Protein AF-A0A2M6WI82-F1 (afdb_monomer)

Foldseek 3Di:
DDDDDPPDPPVVVVVVVVVVVVVVVVVVVVVVVVVVVVLLVLLCVLCVLQLVLLVCCLLLLPPPCQPPNDRPQSVVVCVVRVPSSVSCCVVCVPLNVLSVVLVVLVVPQCVNPCPDPLNVVLLVLLLVLVVVLCVVVVWAFQDPVRDDDDSSLQQQFWFDFDDDGRTDGPVSCLLQVHQPVRVVVVVCVVDPDDDDLPRGFGTSPPRPTGDGQRSVNSRVSSVSSVVSLCVDPCNVVNVVSSVSSVVSSVSSVVSSVVSVCVSVVD

Mean predicted aligned error: 13.47 Å

Nearest PDB structures (foldseek):
  2xs1-assembly1_A  TM=1.999E-01  e=6.398E-01  Homo sapiens
  5kud-assembly1_A  TM=1.524E-01  e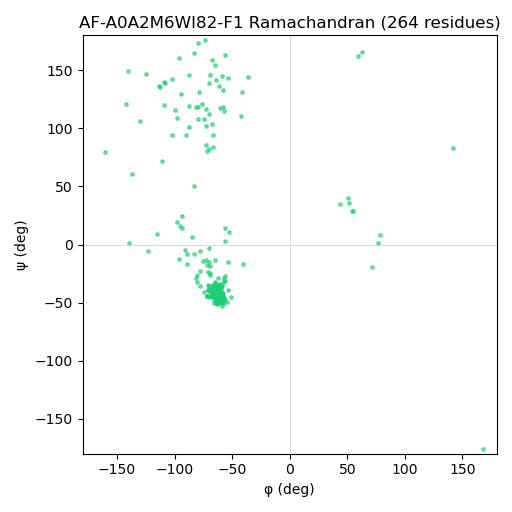=5.220E-01  Bacillus thuringiensis

Structure (mmCIF, N/CA/C/O backbone):
data_AF-A0A2M6WI82-F1
#
_entry.id   AF-A0A2M6WI82-F1
#
loop_
_atom_site.group_PDB
_atom_site.id
_atom_site.type_symbol
_atom_site.label_atom_id
_atom_site.label_alt_id
_atom_site.label_comp_id
_atom_site.label_asym_id
_atom_site.label_entity_id
_atom_site.label_seq_id
_atom_site.pdbx_PDB_ins_code
_atom_site.Cartn_x
_atom_site.Cartn_y
_atom_site.Cartn_z
_atom_site.occupancy
_atom_site.B_iso_or_equiv
_atom_site.auth_seq_id
_atom_site.auth_comp_id
_atom_site.auth_asym_id
_atom_site.auth_atom_id
_atom_site.pdbx_PDB_model_num
ATOM 1 N N . MET A 1 1 ? 36.839 32.038 -82.916 1.00 36.62 1 MET A N 1
ATOM 2 C CA . MET A 1 1 ? 35.553 31.916 -82.202 1.00 36.62 1 MET A CA 1
ATOM 3 C C . MET A 1 1 ? 35.385 30.438 -81.886 1.00 36.62 1 MET A C 1
ATOM 5 O O . MET A 1 1 ? 35.121 29.669 -82.797 1.00 36.62 1 MET A O 1
ATOM 9 N N . ILE A 1 2 ? 35.731 30.019 -80.667 1.00 33.59 2 ILE A N 1
ATOM 10 C CA . ILE A 1 2 ? 35.648 28.613 -80.249 1.00 33.59 2 ILE A CA 1
ATOM 11 C C . ILE A 1 2 ? 34.332 28.477 -79.487 1.00 33.59 2 ILE A C 1
ATOM 13 O O . ILE A 1 2 ? 34.198 29.042 -78.405 1.00 33.59 2 ILE A O 1
ATOM 17 N N . ASN A 1 3 ? 33.357 27.790 -80.085 1.00 39.91 3 ASN A N 1
ATOM 18 C CA . ASN A 1 3 ? 32.162 27.334 -79.381 1.00 39.91 3 ASN A CA 1
ATOM 19 C C . ASN A 1 3 ? 32.578 26.170 -78.479 1.00 39.91 3 ASN A C 1
ATOM 21 O O . ASN A 1 3 ? 33.025 25.139 -78.977 1.00 39.91 3 ASN A O 1
ATOM 25 N N . PHE A 1 4 ? 32.450 26.349 -77.166 1.00 36.81 4 PHE A N 1
ATOM 26 C CA . PHE A 1 4 ? 32.464 25.230 -76.233 1.00 36.81 4 PHE A CA 1
ATOM 27 C C . PHE A 1 4 ? 31.082 24.583 -76.263 1.00 36.81 4 PHE A C 1
ATOM 29 O O . PHE A 1 4 ? 30.103 25.168 -75.803 1.00 36.81 4 PHE A O 1
ATOM 36 N N . ASP A 1 5 ? 31.021 23.395 -76.852 1.00 41.94 5 ASP A N 1
ATOM 37 C CA . ASP A 1 5 ? 29.853 22.528 -76.818 1.00 41.94 5 ASP A CA 1
ATOM 38 C C . ASP A 1 5 ? 29.745 21.933 -75.405 1.00 41.94 5 ASP A C 1
ATOM 40 O O . ASP A 1 5 ? 30.524 21.063 -75.000 1.00 41.94 5 ASP A O 1
ATOM 44 N N . LEU A 1 6 ? 28.836 22.488 -74.602 1.00 43.22 6 LEU A N 1
ATOM 45 C CA . LEU A 1 6 ? 28.464 21.948 -73.298 1.00 43.22 6 LEU A CA 1
ATOM 46 C C . LEU A 1 6 ? 27.634 20.689 -73.542 1.00 43.22 6 LEU A C 1
ATOM 48 O O . LEU A 1 6 ? 26.406 20.729 -73.589 1.00 43.22 6 LEU A O 1
ATOM 52 N N . THR A 1 7 ? 28.339 19.572 -73.717 1.00 49.91 7 THR A N 1
ATOM 53 C CA . THR A 1 7 ? 27.756 18.230 -73.668 1.00 49.91 7 THR A CA 1
ATOM 54 C C . THR A 1 7 ? 26.748 18.120 -72.520 1.00 49.91 7 THR A C 1
ATOM 56 O O . THR A 1 7 ? 26.992 18.541 -71.388 1.00 49.91 7 THR A O 1
ATOM 59 N N . THR A 1 8 ? 25.579 17.591 -72.870 1.00 47.16 8 THR A N 1
ATOM 60 C CA . THR A 1 8 ? 24.423 17.313 -72.019 1.00 47.16 8 THR A CA 1
ATOM 61 C C . THR A 1 8 ? 24.838 16.706 -70.683 1.00 47.16 8 THR A C 1
ATOM 63 O O . THR A 1 8 ? 25.262 15.553 -70.630 1.00 47.16 8 THR A O 1
ATOM 66 N N . ILE A 1 9 ? 24.678 17.470 -69.599 1.00 51.72 9 ILE A N 1
ATOM 67 C CA . ILE A 1 9 ? 24.682 16.920 -68.243 1.00 51.72 9 ILE A CA 1
ATOM 68 C C . ILE A 1 9 ? 23.575 15.866 -68.210 1.00 51.72 9 ILE A C 1
ATOM 70 O O . ILE A 1 9 ? 22.401 16.189 -68.395 1.00 51.72 9 ILE A O 1
ATOM 74 N N . ASP A 1 10 ? 23.957 14.604 -68.033 1.00 54.28 10 ASP A N 1
ATOM 75 C CA . ASP A 1 10 ? 23.036 13.478 -67.929 1.00 54.28 10 ASP A CA 1
ATOM 76 C C . ASP A 1 10 ? 22.310 13.554 -66.575 1.00 54.28 10 ASP A C 1
ATOM 78 O O . ASP A 1 10 ? 22.683 12.933 -65.577 1.00 54.28 10 ASP A O 1
ATOM 82 N N . TRP A 1 11 ? 21.286 14.410 -66.521 1.00 50.09 11 TRP A N 1
ATOM 83 C CA . TRP A 1 11 ? 20.431 14.627 -65.353 1.00 50.09 11 TRP A CA 1
ATOM 84 C C . TRP A 1 11 ? 19.784 13.326 -64.861 1.00 50.09 11 TRP A C 1
ATOM 86 O O . TRP A 1 11 ? 19.520 13.181 -63.669 1.00 50.09 11 TRP A O 1
ATOM 96 N N . THR A 1 12 ? 19.595 12.357 -65.757 1.00 56.41 12 THR A N 1
ATOM 97 C CA . THR A 1 12 ? 19.132 10.999 -65.461 1.00 56.41 12 THR A CA 1
ATOM 98 C C . THR A 1 12 ? 20.152 10.205 -64.644 1.00 56.41 12 THR A C 1
ATOM 100 O O . THR A 1 12 ? 19.769 9.557 -63.667 1.00 56.41 12 THR A O 1
ATOM 103 N N . ALA A 1 13 ? 21.447 10.303 -64.956 1.00 46.75 13 ALA A N 1
ATOM 104 C CA . ALA A 1 13 ? 22.507 9.681 -64.160 1.00 46.75 13 ALA A CA 1
ATOM 105 C C . ALA A 1 13 ? 22.611 10.301 -62.751 1.00 46.75 13 ALA A C 1
ATOM 107 O O . ALA A 1 13 ? 22.712 9.574 -61.761 1.00 46.75 13 ALA A O 1
ATOM 108 N N . ILE A 1 14 ? 22.499 11.630 -62.637 1.00 53.94 14 ILE A N 1
ATOM 109 C CA . ILE A 1 14 ? 22.522 12.337 -61.342 1.00 53.94 14 ILE A CA 1
ATOM 110 C C . ILE A 1 14 ? 21.298 11.969 -60.492 1.00 53.94 14 ILE A C 1
ATOM 112 O O . ILE A 1 14 ? 21.449 11.616 -59.323 1.00 53.94 14 ILE A O 1
ATOM 116 N N . ALA A 1 15 ? 20.097 11.967 -61.079 1.00 49.03 15 ALA A N 1
ATOM 117 C CA . ALA A 1 15 ? 18.872 11.571 -60.386 1.00 49.03 15 ALA A CA 1
ATOM 118 C C . ALA A 1 15 ? 18.918 10.108 -59.911 1.00 49.03 15 ALA A C 1
ATOM 120 O O . ALA A 1 15 ? 18.458 9.803 -58.812 1.00 49.03 15 ALA A O 1
ATOM 121 N N . SER A 1 16 ? 19.528 9.215 -60.697 1.00 47.50 16 SER A N 1
ATOM 122 C CA . SER A 1 16 ? 19.711 7.804 -60.336 1.00 47.50 16 SER A CA 1
ATOM 123 C C . SER A 1 16 ? 20.655 7.634 -59.141 1.00 47.50 16 SER A C 1
ATOM 125 O O . SER A 1 16 ? 20.350 6.882 -58.217 1.00 47.50 16 SER A O 1
ATOM 127 N N . ILE A 1 17 ? 21.766 8.380 -59.105 1.00 56.47 17 ILE A N 1
ATOM 128 C CA . ILE A 1 17 ? 22.705 8.384 -57.970 1.00 56.47 17 ILE A CA 1
ATOM 129 C C . ILE A 1 17 ? 22.032 8.946 -56.711 1.00 56.47 17 ILE A C 1
ATOM 131 O O . ILE A 1 17 ? 22.163 8.366 -55.632 1.00 56.47 17 ILE A O 1
ATOM 135 N N . SER A 1 18 ? 21.261 10.032 -56.837 1.00 53.84 18 SER A N 1
ATOM 136 C CA . SER A 1 18 ? 20.495 10.597 -55.721 1.00 53.84 18 SER A CA 1
ATOM 137 C C . SER A 1 18 ? 19.419 9.636 -55.205 1.00 53.84 18 SER A C 1
ATOM 139 O O . SER A 1 18 ? 19.276 9.486 -53.994 1.00 53.84 18 SER A O 1
ATOM 141 N N . ALA A 1 19 ? 18.705 8.937 -56.090 1.00 53.47 19 ALA A N 1
ATOM 142 C CA . ALA A 1 19 ? 17.689 7.956 -55.710 1.00 53.47 19 ALA A CA 1
ATOM 143 C C . ALA A 1 19 ? 18.292 6.740 -54.988 1.00 53.47 19 ALA A C 1
ATOM 145 O O . ALA A 1 19 ? 17.754 6.308 -53.969 1.00 53.47 19 ALA A O 1
ATOM 146 N N . VAL A 1 20 ? 19.438 6.228 -55.453 1.00 56.66 20 VAL A N 1
ATOM 147 C CA . VAL A 1 20 ? 20.176 5.157 -54.762 1.00 56.66 20 VAL A CA 1
ATOM 148 C C . VAL A 1 20 ? 20.693 5.644 -53.408 1.00 56.66 20 VAL A C 1
ATOM 150 O O . VAL A 1 20 ? 20.564 4.927 -52.420 1.00 56.66 20 VAL A O 1
ATOM 153 N N . GLY A 1 21 ? 21.206 6.874 -53.324 1.00 49.16 21 GLY A N 1
ATOM 154 C CA . GLY A 1 21 ? 21.648 7.477 -52.065 1.00 49.16 21 GLY A CA 1
ATOM 155 C C . GLY A 1 21 ? 20.522 7.597 -51.034 1.00 49.16 21 GLY A C 1
ATOM 156 O O . GLY A 1 21 ? 20.699 7.192 -49.886 1.00 49.16 21 GLY A O 1
ATOM 157 N N . ILE A 1 22 ? 19.346 8.077 -51.451 1.00 64.00 22 ILE A N 1
ATOM 158 C CA . ILE A 1 22 ? 18.151 8.153 -50.598 1.00 64.00 22 ILE A CA 1
ATOM 159 C C . ILE A 1 22 ? 17.696 6.749 -50.196 1.00 64.00 22 ILE A C 1
ATOM 161 O O . ILE A 1 22 ? 17.471 6.513 -49.018 1.00 64.00 22 ILE A O 1
ATOM 165 N N . ALA A 1 23 ? 17.626 5.793 -51.125 1.00 49.75 23 ALA A N 1
ATOM 166 C CA . ALA A 1 23 ? 17.195 4.428 -50.824 1.00 49.75 23 ALA A CA 1
ATOM 167 C C . ALA A 1 23 ? 18.140 3.709 -49.847 1.00 49.75 23 ALA A C 1
ATOM 169 O O . ALA A 1 23 ? 17.679 3.042 -48.923 1.00 49.75 23 ALA A O 1
ATOM 170 N N . VAL A 1 24 ? 19.456 3.876 -50.005 1.00 56.31 24 VAL A N 1
ATOM 171 C CA . VAL A 1 24 ? 20.465 3.315 -49.097 1.00 56.31 24 VAL A CA 1
ATOM 172 C C . VAL A 1 24 ? 20.384 3.982 -47.724 1.00 56.31 24 VAL A C 1
ATOM 174 O O . VAL A 1 24 ? 20.383 3.288 -46.709 1.00 56.31 24 VAL A O 1
ATOM 177 N N . PHE A 1 25 ? 20.245 5.309 -47.667 1.00 60.53 25 PHE A N 1
ATOM 178 C CA . PHE A 1 25 ? 20.080 6.035 -46.407 1.00 60.53 25 PHE A CA 1
ATOM 179 C C . PHE A 1 25 ? 18.777 5.655 -45.691 1.00 60.53 25 PHE A C 1
ATOM 181 O O . PHE A 1 25 ? 18.801 5.348 -44.501 1.00 60.53 25 PHE A O 1
ATOM 188 N N . SER A 1 26 ? 17.659 5.578 -46.415 1.00 51.19 26 SER A N 1
ATOM 189 C CA . SER A 1 26 ? 16.370 5.109 -45.899 1.00 51.19 26 SER A CA 1
ATOM 190 C C . SER A 1 26 ? 16.425 3.647 -45.452 1.00 51.19 26 SER A C 1
ATOM 192 O O . SER A 1 26 ? 15.824 3.310 -44.438 1.00 51.19 26 SER A O 1
ATOM 194 N N . TYR A 1 27 ? 17.180 2.782 -46.136 1.00 59.81 27 TYR A N 1
ATOM 195 C CA . TYR A 1 27 ? 17.393 1.392 -45.722 1.00 59.81 27 TYR A CA 1
ATOM 196 C C . TYR A 1 27 ? 18.217 1.291 -44.432 1.00 59.81 27 TYR A C 1
ATOM 198 O O . TYR A 1 27 ? 17.846 0.547 -43.526 1.00 59.81 27 TYR A O 1
ATOM 206 N N . PHE A 1 28 ? 19.299 2.064 -44.300 1.00 59.06 28 PHE A N 1
ATOM 207 C CA . PHE A 1 28 ? 20.084 2.109 -43.062 1.00 59.06 28 PHE A CA 1
ATOM 208 C C . PHE A 1 28 ? 19.303 2.729 -41.902 1.00 59.06 28 PHE A C 1
ATOM 210 O O . PHE A 1 28 ? 19.370 2.217 -40.785 1.00 59.06 28 PHE A O 1
ATOM 217 N N . GLN A 1 29 ? 18.515 3.777 -42.156 1.00 56.25 29 GLN A N 1
ATOM 218 C CA . GLN A 1 29 ? 17.583 4.319 -41.168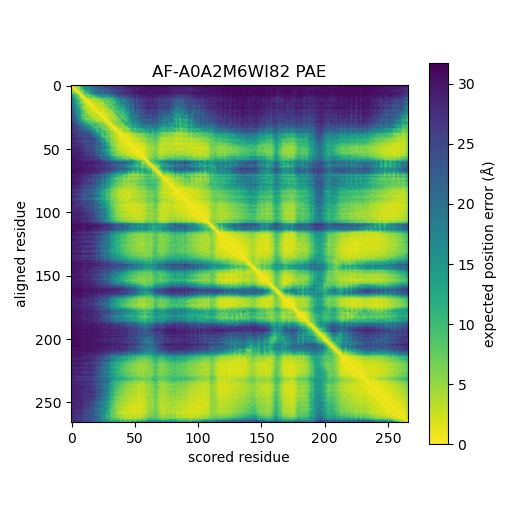 1.00 56.25 29 GLN A CA 1
ATOM 219 C C . GLN A 1 29 ? 16.525 3.288 -40.773 1.00 56.25 29 GLN A C 1
ATOM 221 O O . GLN A 1 29 ? 16.272 3.124 -39.585 1.00 56.25 29 GLN A O 1
ATOM 226 N N . SER A 1 30 ? 15.958 2.556 -41.734 1.00 52.38 30 SER A N 1
ATOM 227 C CA . SER A 1 30 ? 14.965 1.507 -41.488 1.00 52.38 30 SER A CA 1
ATOM 228 C C . SER A 1 30 ? 15.543 0.357 -40.663 1.00 52.38 30 SER A C 1
ATOM 230 O O . SER A 1 30 ? 14.929 -0.020 -39.671 1.00 52.38 30 SER A O 1
ATOM 232 N N . LYS A 1 31 ? 16.748 -0.133 -40.981 1.00 62.31 31 LYS A N 1
ATOM 233 C CA . LYS A 1 31 ? 17.442 -1.148 -40.172 1.00 62.31 31 LYS A CA 1
ATOM 234 C C . LYS A 1 31 ? 17.781 -0.653 -38.772 1.00 62.31 31 LYS A C 1
ATOM 236 O O . LYS A 1 31 ? 17.545 -1.366 -37.805 1.00 62.31 31 LYS A O 1
ATOM 241 N N . SER A 1 32 ? 18.292 0.573 -38.653 1.00 65.88 32 SER A N 1
ATOM 242 C CA . SER A 1 32 ? 18.577 1.182 -37.350 1.00 65.88 32 SER A CA 1
ATOM 243 C C . SER A 1 32 ? 17.303 1.354 -36.520 1.00 65.88 32 SER A C 1
ATOM 245 O O . SER A 1 32 ? 17.321 1.132 -35.312 1.00 65.88 32 SER A O 1
ATOM 247 N N . PHE A 1 33 ? 16.188 1.712 -37.157 1.00 61.84 33 PHE A N 1
ATOM 248 C CA . PHE A 1 33 ? 14.885 1.823 -36.513 1.00 61.84 33 PHE A CA 1
ATOM 249 C C . PHE A 1 33 ? 14.342 0.452 -36.089 1.00 61.84 33 PHE A C 1
ATOM 251 O O . PHE A 1 33 ? 13.855 0.309 -34.973 1.00 61.84 33 PHE A O 1
ATOM 258 N N . GLU A 1 34 ? 14.487 -0.573 -36.929 1.00 67.38 34 GLU A N 1
ATOM 259 C CA . GLU A 1 34 ? 14.074 -1.946 -36.628 1.00 67.38 34 GLU A CA 1
ATOM 260 C C . GLU A 1 34 ? 14.907 -2.561 -35.486 1.00 67.38 34 GLU A C 1
ATOM 262 O O . GLU A 1 34 ? 14.358 -3.200 -34.590 1.00 67.38 34 GLU A O 1
ATOM 267 N N . GLU A 1 35 ? 16.221 -2.322 -35.452 1.00 69.25 35 GLU A N 1
ATOM 268 C CA . GLU A 1 35 ? 17.098 -2.740 -34.349 1.00 69.25 35 GLU A CA 1
ATOM 269 C C . GLU A 1 35 ? 16.782 -1.999 -33.044 1.00 69.25 35 GLU A C 1
ATOM 271 O O . GLU A 1 35 ? 16.719 -2.624 -31.981 1.00 69.25 35 GLU A O 1
ATOM 276 N N . LYS A 1 36 ? 16.516 -0.687 -33.107 1.00 69.38 36 LYS A N 1
ATOM 277 C CA . LYS A 1 36 ? 16.047 0.090 -31.947 1.00 69.38 36 LYS A CA 1
ATOM 278 C C . LYS A 1 36 ? 14.694 -0.411 -31.447 1.00 69.38 36 LYS A C 1
ATOM 280 O O . LYS A 1 36 ? 14.519 -0.557 -30.242 1.00 69.38 36 LYS A O 1
ATOM 285 N N . SER A 1 37 ? 13.776 -0.742 -32.354 1.00 70.50 37 SER A N 1
ATOM 286 C CA . SER A 1 37 ? 12.462 -1.302 -32.028 1.00 70.50 37 SER A CA 1
ATOM 287 C C . SER A 1 37 ? 12.574 -2.674 -31.353 1.00 70.50 37 SER A C 1
ATOM 289 O O . SER A 1 37 ? 11.948 -2.887 -30.318 1.00 70.50 37 SER A O 1
ATOM 291 N N . LYS A 1 38 ? 13.443 -3.569 -31.845 1.00 74.38 38 LYS A N 1
ATOM 292 C CA . LYS A 1 38 ? 13.709 -4.876 -31.209 1.00 74.38 38 LYS A CA 1
ATOM 293 C C . LYS A 1 38 ? 14.387 -4.740 -29.845 1.00 74.38 38 LYS A C 1
ATOM 295 O O . LYS A 1 38 ? 14.046 -5.466 -28.915 1.00 74.38 38 LYS A O 1
ATOM 300 N N . THR A 1 39 ? 15.323 -3.799 -29.713 1.00 75.94 39 THR A N 1
ATOM 301 C CA . THR A 1 39 ? 15.993 -3.494 -28.437 1.00 75.94 39 THR A CA 1
ATOM 302 C C . THR A 1 39 ? 14.987 -2.970 -27.414 1.00 75.94 39 THR A C 1
ATOM 304 O O . THR A 1 39 ? 14.965 -3.431 -26.276 1.00 75.94 39 THR A O 1
ATOM 307 N N . ARG A 1 40 ? 14.097 -2.065 -27.836 1.00 78.19 40 ARG A N 1
ATOM 308 C CA . ARG A 1 40 ? 12.993 -1.549 -27.024 1.00 78.19 40 ARG A CA 1
ATOM 309 C C . ARG A 1 40 ? 12.061 -2.664 -26.566 1.00 78.19 40 ARG A C 1
ATOM 311 O O . ARG A 1 40 ? 11.844 -2.795 -25.369 1.00 78.19 40 ARG A O 1
ATOM 318 N N . GLU A 1 41 ? 11.557 -3.488 -27.484 1.00 79.56 41 GLU A N 1
ATOM 319 C CA . GLU A 1 41 ? 10.641 -4.586 -27.147 1.00 79.56 41 GLU A CA 1
ATOM 320 C C . GLU A 1 41 ? 11.288 -5.572 -26.153 1.00 79.56 41 GLU A C 1
ATOM 322 O O . GLU A 1 41 ? 10.635 -6.096 -25.250 1.00 79.56 41 GLU A O 1
ATOM 327 N N . ALA A 1 42 ? 12.598 -5.803 -26.281 1.00 79.19 42 ALA A N 1
ATOM 328 C CA . ALA A 1 42 ? 13.350 -6.656 -25.369 1.00 79.19 42 ALA A CA 1
ATOM 329 C C . ALA A 1 42 ? 13.525 -6.037 -23.967 1.00 79.19 42 ALA A C 1
ATOM 331 O O . ALA A 1 42 ? 13.421 -6.760 -22.977 1.00 79.19 42 ALA A O 1
ATOM 332 N N . ILE A 1 43 ? 13.746 -4.721 -23.863 1.00 83.50 43 ILE A N 1
ATOM 333 C CA . ILE A 1 43 ? 13.796 -4.013 -22.572 1.00 83.50 43 ILE A CA 1
ATOM 334 C C . ILE A 1 43 ? 12.397 -3.919 -21.944 1.00 83.50 43 ILE A C 1
ATOM 336 O O . ILE A 1 43 ? 12.245 -4.114 -20.742 1.00 83.50 43 ILE A O 1
ATOM 340 N N . GLU A 1 44 ? 11.348 -3.686 -22.734 1.00 84.44 44 GLU A N 1
ATOM 341 C CA . GLU A 1 44 ? 9.967 -3.682 -22.239 1.00 84.44 44 GLU A CA 1
ATOM 342 C C . GLU A 1 44 ? 9.585 -5.037 -21.634 1.00 84.44 44 GLU A C 1
ATOM 344 O O . GLU A 1 44 ? 8.927 -5.078 -20.592 1.00 84.44 44 GLU A O 1
ATOM 349 N N . LYS A 1 45 ? 10.046 -6.153 -22.216 1.00 82.69 45 LYS A N 1
ATOM 350 C CA . LYS A 1 45 ? 9.870 -7.493 -21.629 1.00 82.69 45 LYS A CA 1
ATOM 351 C C . LYS A 1 45 ? 10.535 -7.629 -20.256 1.00 82.69 45 LYS A C 1
ATOM 353 O O . LYS A 1 45 ? 9.963 -8.296 -19.399 1.00 82.69 45 LYS A O 1
ATOM 358 N N . LEU A 1 46 ? 11.674 -6.969 -20.037 1.00 84.12 46 LEU A N 1
ATOM 359 C CA . LEU A 1 46 ? 12.363 -6.914 -18.741 1.00 84.12 46 LEU A CA 1
ATOM 360 C C . LEU A 1 46 ? 11.576 -6.068 -17.723 1.00 84.12 46 LEU A C 1
ATOM 362 O O . LEU A 1 46 ? 11.346 -6.484 -16.594 1.00 84.12 46 LEU A O 1
ATOM 366 N N . LEU A 1 47 ? 11.085 -4.895 -18.132 1.00 85.56 47 LEU A N 1
ATOM 367 C CA . LEU A 1 47 ? 10.374 -3.974 -17.235 1.00 85.56 47 LEU A CA 1
ATOM 368 C C . LEU A 1 47 ? 8.918 -4.379 -16.957 1.00 85.56 47 LEU A C 1
ATOM 370 O O . LEU A 1 47 ? 8.351 -3.976 -15.943 1.00 85.56 47 LEU A O 1
ATOM 374 N N . THR A 1 48 ? 8.289 -5.169 -17.830 1.00 85.38 48 THR A N 1
ATOM 375 C CA . THR A 1 48 ? 6.862 -5.521 -17.732 1.00 85.38 48 THR A CA 1
ATOM 376 C C . THR A 1 48 ? 6.486 -6.233 -16.426 1.00 85.38 48 THR A C 1
ATOM 378 O O . THR A 1 48 ? 5.476 -5.838 -15.840 1.00 85.38 48 THR A O 1
ATOM 381 N N . PRO A 1 49 ? 7.227 -7.248 -15.937 1.00 82.69 49 PRO A N 1
ATOM 382 C CA . PRO A 1 49 ? 6.948 -7.870 -14.643 1.00 82.69 49 PRO A CA 1
ATOM 383 C C . PRO A 1 49 ? 6.993 -6.858 -13.492 1.00 82.69 49 PRO A C 1
ATOM 385 O O . PRO A 1 49 ? 6.015 -6.739 -12.761 1.00 82.69 49 PRO A O 1
ATOM 388 N N . ILE A 1 50 ? 8.053 -6.042 -13.424 1.00 83.31 50 ILE A N 1
ATOM 389 C CA . ILE A 1 50 ? 8.241 -5.000 -12.399 1.00 83.31 50 ILE A CA 1
ATOM 390 C C . ILE A 1 50 ? 7.094 -3.990 -12.446 1.00 83.31 50 ILE A C 1
ATOM 392 O O . ILE A 1 50 ? 6.490 -3.661 -11.431 1.00 83.31 50 ILE A O 1
ATOM 396 N N . ARG A 1 51 ? 6.732 -3.532 -13.646 1.00 84.88 51 ARG A N 1
ATOM 397 C CA . ARG A 1 51 ? 5.620 -2.607 -13.866 1.00 84.88 51 ARG A CA 1
ATOM 398 C C . ARG A 1 51 ? 4.283 -3.196 -13.423 1.00 84.88 51 ARG A C 1
ATOM 400 O O . ARG A 1 51 ? 3.506 -2.509 -12.770 1.00 84.88 51 ARG A O 1
ATOM 407 N N . LYS A 1 52 ? 3.989 -4.448 -13.791 1.00 81.25 52 LYS A N 1
ATOM 408 C CA . LYS A 1 52 ? 2.754 -5.142 -13.386 1.00 81.25 52 LYS A CA 1
ATOM 409 C C . LYS A 1 52 ? 2.689 -5.298 -11.876 1.00 81.25 52 LYS A C 1
ATOM 411 O O . LYS A 1 52 ? 1.622 -5.112 -11.298 1.00 81.25 52 LYS A O 1
ATOM 416 N N . GLU A 1 53 ? 3.818 -5.613 -11.260 1.00 78.12 53 GLU A N 1
ATOM 417 C CA . GLU A 1 53 ? 3.940 -5.728 -9.819 1.00 78.12 53 GLU A CA 1
ATOM 418 C C . GLU A 1 53 ? 3.729 -4.386 -9.126 1.00 78.12 53 GLU A C 1
ATOM 420 O O . GLU A 1 53 ? 2.852 -4.309 -8.278 1.00 78.12 53 GLU A O 1
ATOM 425 N N . LEU A 1 54 ? 4.406 -3.316 -9.549 1.00 78.44 54 LEU A N 1
ATOM 426 C CA . LEU A 1 54 ? 4.211 -1.958 -9.027 1.00 78.44 54 LEU A CA 1
ATOM 427 C C . LEU A 1 54 ? 2.787 -1.445 -9.233 1.00 78.44 54 LEU A C 1
ATOM 429 O O . LEU A 1 54 ? 2.227 -0.784 -8.368 1.00 78.44 54 LEU A O 1
ATOM 433 N N . HIS A 1 55 ? 2.172 -1.763 -10.365 1.00 75.69 55 HIS A N 1
ATOM 434 C CA . HIS A 1 55 ? 0.790 -1.399 -10.635 1.00 75.69 55 HIS A CA 1
ATOM 435 C C . HIS A 1 55 ? -0.185 -2.205 -9.765 1.00 75.69 55 HIS A C 1
ATOM 437 O O . HIS A 1 55 ? -1.150 -1.648 -9.252 1.00 75.69 55 HIS A O 1
ATOM 443 N N . SER A 1 56 ? 0.067 -3.502 -9.560 1.00 71.62 56 SER A N 1
ATOM 444 C CA . SER A 1 56 ? -0.684 -4.340 -8.615 1.00 71.62 56 SER A CA 1
ATOM 445 C C . SER A 1 56 ? -0.539 -3.810 -7.189 1.00 71.62 56 SER A C 1
ATOM 447 O O . SER A 1 56 ? -1.527 -3.616 -6.500 1.00 71.62 56 SER A O 1
ATOM 449 N N . PHE A 1 57 ? 0.682 -3.484 -6.795 1.00 71.25 57 PHE A N 1
ATOM 450 C CA . PHE A 1 57 ? 1.068 -2.922 -5.509 1.00 71.25 57 PHE A CA 1
ATOM 451 C C . PHE A 1 57 ? 0.441 -1.546 -5.238 1.00 71.25 57 PHE A C 1
ATOM 453 O O . PHE A 1 57 ? -0.080 -1.303 -4.152 1.00 71.25 57 PHE A O 1
ATOM 460 N N . SER A 1 58 ? 0.428 -0.670 -6.246 1.00 67.12 58 SER A N 1
ATOM 461 C CA . SER A 1 58 ? -0.215 0.647 -6.211 1.00 67.12 58 SER A CA 1
ATOM 462 C C . SER A 1 58 ? -1.740 0.519 -6.108 1.00 67.12 58 SER A C 1
ATOM 464 O O . SER A 1 58 ? -2.367 1.166 -5.272 1.00 67.12 58 SER A O 1
ATOM 466 N N . LYS A 1 59 ? -2.347 -0.388 -6.889 1.00 64.12 59 LYS A N 1
ATOM 467 C CA . LYS A 1 59 ? -3.803 -0.605 -6.901 1.00 64.12 59 LYS A CA 1
ATOM 468 C C . LYS A 1 59 ? -4.335 -1.344 -5.683 1.00 64.12 59 LYS A C 1
ATOM 470 O O . LYS A 1 59 ? -5.398 -0.989 -5.185 1.00 64.12 59 LYS A O 1
ATOM 475 N N . SER A 1 60 ? -3.630 -2.372 -5.216 1.00 57.50 60 SER A N 1
ATOM 476 C CA . SER A 1 60 ? -4.065 -3.203 -4.090 1.00 57.50 60 SER A CA 1
ATOM 477 C C . SER A 1 60 ? -3.839 -2.529 -2.744 1.00 57.50 60 SER A C 1
ATOM 479 O O . SER A 1 60 ? -4.158 -3.140 -1.729 1.00 57.50 60 SER A O 1
ATOM 481 N N . LYS A 1 61 ? -3.190 -1.351 -2.735 1.00 56.94 61 LYS A N 1
ATOM 482 C CA . LYS A 1 61 ? -2.768 -0.616 -1.534 1.00 56.94 61 LYS A CA 1
ATOM 483 C C . LYS A 1 61 ? -2.150 -1.535 -0.476 1.00 56.94 61 LYS A C 1
ATOM 485 O O . LYS A 1 61 ? -2.265 -1.305 0.710 1.00 56.94 61 LYS A O 1
ATOM 490 N N . TRP A 1 62 ? -1.430 -2.557 -0.948 1.00 60.06 62 TRP A N 1
ATOM 491 C CA . TRP A 1 62 ? -0.627 -3.511 -0.179 1.00 60.06 62 TRP A CA 1
ATOM 492 C C . TRP A 1 62 ? -1.312 -4.579 0.686 1.00 60.06 62 TRP A C 1
ATOM 494 O O . TRP A 1 62 ? -0.651 -5.583 0.958 1.00 60.06 62 TRP A O 1
ATOM 504 N N . ASP A 1 63 ? -2.585 -4.463 1.069 1.00 51.88 63 ASP A N 1
ATOM 505 C CA . ASP A 1 63 ? -3.169 -5.336 2.117 1.00 51.88 63 ASP A CA 1
ATOM 506 C C . ASP A 1 63 ? -3.182 -6.833 1.759 1.00 51.88 63 ASP A C 1
ATOM 508 O O . ASP A 1 63 ? -3.036 -7.706 2.616 1.00 51.88 63 ASP A O 1
ATOM 512 N N . ASN A 1 64 ? -3.256 -7.136 0.460 1.00 48.47 64 ASN A N 1
ATOM 513 C CA . ASN A 1 64 ? -3.263 -8.500 -0.072 1.00 48.47 64 ASN A CA 1
ATOM 514 C C . ASN A 1 64 ? -2.040 -8.854 -0.929 1.00 48.47 64 ASN A C 1
ATOM 516 O O . ASN A 1 64 ? -1.996 -9.938 -1.515 1.00 48.47 64 ASN A O 1
ATOM 520 N N . TRP A 1 65 ? -1.002 -8.010 -0.974 1.00 48.22 65 TRP A N 1
ATOM 521 C CA . TRP A 1 65 ? 0.211 -8.331 -1.744 1.00 48.22 65 TRP A CA 1
ATOM 522 C C . TRP A 1 65 ? 1.045 -9.470 -1.125 1.00 48.22 65 TRP A C 1
ATOM 524 O O . TRP A 1 65 ? 2.039 -9.906 -1.690 1.00 48.22 65 TRP A O 1
ATOM 534 N N . GLN A 1 66 ? 0.622 -9.973 0.036 1.00 50.31 66 GLN A N 1
ATOM 535 C CA . GLN A 1 66 ? 1.296 -10.998 0.831 1.00 50.31 66 GLN A CA 1
ATOM 536 C C . GLN A 1 66 ? 1.008 -12.444 0.386 1.00 50.31 66 GLN A C 1
ATOM 538 O O . GLN A 1 66 ? 1.654 -13.363 0.889 1.00 50.31 66 GLN A O 1
ATOM 543 N N . ILE A 1 67 ? 0.073 -12.690 -0.541 1.00 38.50 67 ILE A N 1
ATOM 544 C CA . ILE A 1 67 ? -0.255 -14.055 -0.987 1.00 38.50 67 ILE A CA 1
ATOM 545 C C . ILE A 1 67 ? 0.392 -14.321 -2.348 1.00 38.50 67 ILE A C 1
ATOM 547 O O . ILE A 1 67 ? -0.163 -13.998 -3.391 1.00 38.50 67 ILE A O 1
ATOM 551 N N . GLY A 1 68 ? 1.582 -14.926 -2.325 1.00 44.84 68 GLY A N 1
ATOM 552 C CA . GLY A 1 68 ? 2.221 -15.496 -3.517 1.00 44.84 68 GLY A CA 1
ATOM 553 C C . GLY A 1 68 ? 2.863 -14.499 -4.487 1.00 44.84 68 GLY A C 1
ATOM 554 O O . GLY A 1 68 ? 3.417 -14.936 -5.493 1.00 44.84 68 GLY A O 1
ATOM 555 N N . ASN A 1 69 ? 2.840 -13.194 -4.195 1.00 51.03 69 ASN A N 1
ATOM 556 C CA . ASN A 1 69 ? 3.514 -12.205 -5.032 1.00 51.03 69 ASN A CA 1
ATOM 557 C C . ASN A 1 69 ? 5.003 -12.157 -4.681 1.00 51.03 69 ASN A C 1
ATOM 559 O O . ASN A 1 69 ? 5.400 -11.861 -3.554 1.00 51.03 69 ASN A O 1
ATOM 563 N N . PHE A 1 70 ? 5.829 -12.481 -5.666 1.00 60.38 70 PHE A N 1
ATOM 564 C CA . PHE A 1 70 ? 7.274 -12.361 -5.596 1.00 60.38 70 PHE A CA 1
ATOM 565 C C . PHE A 1 70 ? 7.663 -11.017 -6.205 1.00 60.38 70 PHE A C 1
ATOM 567 O O . PHE A 1 70 ? 7.222 -10.720 -7.307 1.00 60.38 70 PHE A O 1
ATOM 574 N N . TRP A 1 71 ? 8.475 -10.216 -5.508 1.00 71.38 71 TRP A N 1
ATOM 575 C CA . TRP A 1 71 ? 9.064 -9.025 -6.122 1.00 71.38 71 TRP A CA 1
ATOM 576 C C . TRP A 1 71 ? 10.115 -9.453 -7.149 1.00 71.38 71 TRP A C 1
ATOM 578 O O . TRP A 1 71 ? 11.171 -9.992 -6.793 1.00 71.38 71 TRP A O 1
ATOM 588 N N . SER A 1 72 ? 9.835 -9.199 -8.420 1.00 71.12 72 SER A N 1
ATOM 589 C CA . SER A 1 72 ? 10.750 -9.389 -9.535 1.00 71.12 72 SER A CA 1
ATOM 590 C C . SER A 1 72 ? 11.865 -8.348 -9.471 1.00 71.12 72 SER A C 1
ATOM 592 O O . SER A 1 72 ? 11.814 -7.324 -10.144 1.00 71.12 72 SER A O 1
ATOM 594 N N . SER A 1 73 ? 12.905 -8.588 -8.668 1.00 74.88 73 SER A N 1
ATOM 595 C CA . SER A 1 73 ? 14.058 -7.686 -8.677 1.00 74.88 73 SER A CA 1
ATOM 596 C C . SER A 1 73 ? 14.756 -7.706 -10.037 1.00 74.88 73 SER A C 1
ATOM 598 O O . SER A 1 73 ? 14.949 -8.760 -10.650 1.00 74.88 73 SER A O 1
ATOM 600 N N . LEU A 1 74 ? 15.217 -6.533 -10.473 1.00 76.75 74 LEU A N 1
ATOM 601 C CA . LEU A 1 74 ? 16.053 -6.398 -11.667 1.00 76.75 74 LEU A CA 1
ATOM 602 C C . LEU A 1 74 ? 17.322 -7.262 -11.570 1.00 76.75 74 LEU A C 1
ATOM 604 O O . LEU A 1 74 ? 17.805 -7.785 -12.566 1.00 76.75 74 LEU A O 1
ATOM 608 N N . GLU A 1 75 ? 17.833 -7.451 -10.352 1.00 74.62 75 GLU A N 1
ATOM 609 C CA . GLU A 1 75 ? 18.968 -8.323 -10.043 1.00 74.62 75 GLU A CA 1
ATOM 610 C C . GLU A 1 75 ? 18.706 -9.793 -10.411 1.00 74.62 75 GLU A C 1
ATOM 612 O O . GLU A 1 75 ? 19.566 -10.425 -11.021 1.00 74.62 75 GLU A O 1
ATOM 617 N N . ASN A 1 76 ? 17.514 -10.324 -10.111 1.00 71.75 76 ASN A N 1
ATOM 618 C CA . ASN A 1 76 ? 17.150 -11.693 -10.489 1.00 71.75 76 ASN A CA 1
ATOM 619 C C . ASN A 1 76 ? 17.057 -11.807 -12.014 1.00 71.75 76 ASN A C 1
ATOM 621 O O . ASN A 1 76 ? 17.609 -12.723 -12.617 1.00 71.75 76 ASN A O 1
ATOM 625 N N . GLN A 1 77 ? 16.435 -10.814 -12.650 1.00 72.25 77 GLN A N 1
ATOM 626 C CA . GLN A 1 77 ? 16.272 -10.794 -14.099 1.00 72.25 77 GLN A CA 1
ATOM 627 C C . GLN A 1 77 ? 17.582 -10.544 -14.858 1.00 72.25 77 GLN A C 1
ATOM 629 O O . GLN A 1 77 ? 17.697 -10.946 -16.012 1.00 72.25 77 GLN A O 1
ATOM 634 N N . ARG A 1 78 ? 18.589 -9.918 -14.236 1.00 78.19 78 ARG A N 1
ATOM 635 C CA . ARG A 1 78 ? 19.924 -9.733 -14.825 1.00 78.19 78 ARG A CA 1
ATOM 636 C C . ARG A 1 78 ? 20.594 -11.069 -15.141 1.00 78.19 78 ARG A C 1
ATOM 638 O O . ARG A 1 78 ? 21.317 -11.153 -16.130 1.00 78.19 78 ARG A O 1
ATOM 645 N N . LEU A 1 79 ? 20.385 -12.088 -14.306 1.00 76.38 79 LEU A N 1
ATOM 646 C CA . LEU A 1 79 ? 20.954 -13.420 -14.520 1.00 76.38 79 LEU A CA 1
ATOM 647 C C . LEU A 1 79 ? 20.275 -14.138 -15.692 1.00 76.38 79 LEU A C 1
ATOM 649 O O . LEU A 1 79 ? 20.960 -14.764 -16.499 1.00 76.38 79 LEU A O 1
ATOM 653 N N . ASP A 1 80 ? 18.958 -13.981 -15.820 1.00 76.31 80 ASP A N 1
ATOM 654 C CA . ASP A 1 80 ? 18.160 -14.626 -16.867 1.00 76.31 80 ASP A CA 1
ATOM 655 C C . ASP A 1 80 ? 18.224 -13.880 -18.217 1.00 76.31 80 ASP A C 1
ATOM 657 O O . ASP A 1 80 ? 18.130 -14.493 -19.283 1.00 76.31 80 ASP A O 1
ATOM 661 N N . PHE A 1 81 ? 18.424 -12.557 -18.189 1.00 80.62 81 PHE A N 1
ATOM 662 C CA . PHE A 1 81 ? 18.388 -11.661 -19.353 1.00 80.62 81 PHE A CA 1
ATOM 663 C C . PHE A 1 81 ? 19.537 -10.623 -19.345 1.00 80.62 81 PHE A C 1
ATOM 665 O O . PHE A 1 81 ? 19.296 -9.409 -19.353 1.00 80.62 81 PHE A O 1
ATOM 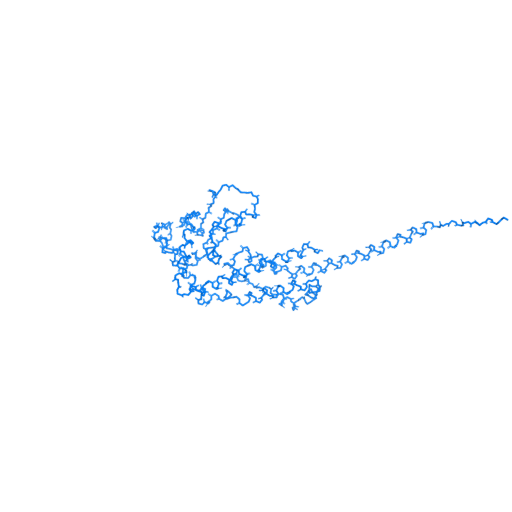672 N N . PRO A 1 82 ? 20.814 -11.056 -19.361 1.00 80.81 82 PRO A N 1
ATOM 673 C CA . PRO A 1 82 ? 21.965 -10.162 -19.184 1.00 80.81 82 PRO A CA 1
ATOM 674 C C . PRO A 1 82 ? 22.125 -9.128 -20.308 1.00 80.81 82 PRO A C 1
ATOM 676 O O . PRO A 1 82 ? 22.580 -8.008 -20.069 1.00 80.81 82 PRO A O 1
ATOM 679 N N . LEU A 1 83 ? 21.739 -9.478 -21.539 1.00 80.62 83 LEU A N 1
ATOM 680 C CA . LEU A 1 83 ? 21.844 -8.588 -22.697 1.00 80.62 83 LEU A CA 1
ATOM 681 C C . LEU A 1 83 ? 20.813 -7.451 -22.624 1.00 80.62 83 LEU A C 1
ATOM 683 O O . LEU A 1 83 ? 21.154 -6.289 -22.833 1.00 80.62 83 LEU A O 1
ATOM 687 N N . GLN A 1 84 ? 19.572 -7.781 -22.267 1.00 83.69 84 GLN A N 1
ATOM 688 C CA . GLN A 1 84 ? 18.478 -6.831 -22.084 1.00 83.69 84 GLN A CA 1
ATOM 689 C C . GLN A 1 84 ? 18.765 -5.883 -20.920 1.00 83.69 84 GLN A C 1
ATOM 691 O O . GLN A 1 84 ? 18.530 -4.683 -21.044 1.00 83.69 84 GLN A O 1
ATOM 696 N N . TYR A 1 85 ? 19.338 -6.403 -19.829 1.00 83.56 85 TYR A N 1
ATOM 697 C CA . TYR A 1 85 ? 19.813 -5.583 -18.718 1.00 83.56 85 TYR A CA 1
ATOM 698 C C . TYR A 1 85 ? 20.875 -4.577 -19.177 1.00 83.56 85 TYR A C 1
ATOM 700 O O . TYR A 1 85 ? 20.741 -3.386 -18.916 1.00 83.56 85 TYR A O 1
ATOM 708 N N . SER A 1 86 ? 21.902 -5.023 -19.911 1.00 83.56 86 SER A N 1
ATOM 709 C CA . SER A 1 86 ? 22.962 -4.129 -20.402 1.00 83.56 86 SER A CA 1
ATOM 710 C C . SER A 1 86 ? 22.421 -3.047 -21.345 1.00 83.56 86 SER A C 1
ATOM 712 O O . SER A 1 86 ? 22.870 -1.900 -21.313 1.00 83.56 86 SER A O 1
ATOM 714 N N . TRP A 1 87 ? 21.429 -3.383 -22.173 1.00 86.62 87 TRP A N 1
ATOM 715 C CA . TRP A 1 87 ? 20.761 -2.401 -23.023 1.00 86.62 87 TRP A CA 1
ATOM 716 C C . TRP A 1 87 ? 19.948 -1.388 -22.221 1.00 86.62 87 TRP A C 1
ATOM 718 O O . TRP A 1 87 ? 20.020 -0.199 -22.532 1.00 86.62 87 TRP A O 1
ATOM 728 N N . LEU A 1 88 ? 19.228 -1.828 -21.186 1.00 84.81 88 LEU A N 1
ATOM 729 C CA . LEU A 1 88 ? 18.518 -0.936 -20.272 1.00 84.81 88 LEU A CA 1
ATOM 730 C C . LEU A 1 88 ? 19.493 -0.004 -19.543 1.00 84.81 88 LEU A C 1
ATOM 732 O O . LEU A 1 88 ? 19.290 1.203 -19.554 1.00 84.81 88 LEU A O 1
ATOM 736 N N . GLU A 1 89 ? 20.570 -0.542 -18.976 1.00 87.38 89 GLU A N 1
ATOM 737 C CA . GLU A 1 89 ? 21.598 0.223 -18.262 1.00 87.38 89 GLU A CA 1
ATOM 738 C C . GLU A 1 89 ? 22.232 1.296 -19.156 1.00 87.38 89 GLU A C 1
ATOM 740 O O . GLU A 1 89 ? 22.395 2.444 -18.745 1.00 87.38 89 GLU A O 1
ATOM 745 N N . LYS A 1 90 ? 22.513 0.961 -20.420 1.00 87.19 90 LYS A N 1
ATOM 746 C CA . LYS A 1 90 ? 23.035 1.923 -21.398 1.00 87.19 90 LYS A CA 1
ATOM 747 C C . LYS A 1 90 ? 21.999 2.968 -21.822 1.00 87.19 90 LYS A C 1
ATOM 749 O O . LYS A 1 90 ? 22.371 4.102 -22.113 1.00 87.19 90 LYS A O 1
ATOM 754 N N . ALA A 1 91 ? 20.728 2.583 -21.922 1.00 84.38 91 ALA A N 1
ATOM 755 C CA . ALA A 1 91 ? 19.654 3.473 -22.351 1.00 84.38 91 ALA A CA 1
ATOM 756 C C . ALA A 1 91 ? 19.194 4.419 -21.231 1.00 84.38 91 ALA A C 1
ATOM 758 O O . ALA A 1 91 ? 18.823 5.557 -21.517 1.00 84.38 91 ALA A O 1
ATOM 759 N N . ASN A 1 92 ? 19.185 3.952 -19.980 1.00 86.44 92 ASN A N 1
ATOM 760 C CA . ASN A 1 92 ? 18.712 4.702 -18.822 1.00 86.44 92 ASN A CA 1
ATOM 761 C C . ASN A 1 92 ? 19.260 4.127 -17.499 1.00 86.44 92 ASN A C 1
ATOM 763 O O . ASN A 1 92 ? 18.553 3.429 -16.770 1.00 86.44 92 ASN A O 1
ATOM 767 N N . SER A 1 93 ? 20.514 4.449 -17.170 1.00 87.75 93 SER A N 1
ATOM 768 C CA . SER A 1 93 ? 21.146 4.014 -15.915 1.00 87.75 93 SER A CA 1
ATOM 769 C C . SER A 1 93 ? 20.420 4.539 -14.672 1.00 87.75 93 SER A C 1
ATOM 771 O O . SER A 1 93 ? 20.307 3.822 -13.689 1.00 87.75 93 SER A O 1
ATOM 773 N N . GLN A 1 94 ? 19.844 5.745 -14.738 1.00 90.00 94 GLN A N 1
ATOM 774 C CA . GLN A 1 94 ? 19.066 6.313 -13.632 1.00 90.00 94 GLN A CA 1
ATOM 775 C C . GLN A 1 94 ? 17.847 5.450 -13.292 1.00 90.00 94 GLN A C 1
ATOM 777 O O . GLN A 1 94 ? 17.553 5.235 -12.123 1.00 90.00 94 GLN A O 1
ATOM 782 N N . LEU A 1 95 ? 17.151 4.913 -14.300 1.00 88.94 95 LEU A N 1
ATOM 783 C CA . LEU A 1 95 ? 16.028 4.004 -14.064 1.00 88.94 95 LEU A CA 1
ATOM 784 C C . LEU A 1 95 ? 16.486 2.692 -13.414 1.00 88.94 95 LEU A C 1
ATOM 786 O O . LEU A 1 95 ? 15.784 2.172 -12.550 1.00 88.94 95 LEU A O 1
ATOM 790 N N . VAL A 1 96 ? 17.654 2.170 -13.797 1.00 88.88 96 VAL A N 1
ATOM 791 C CA . VAL A 1 96 ? 18.254 0.992 -13.150 1.00 88.88 96 VAL A CA 1
ATOM 792 C C . VAL A 1 96 ? 18.528 1.268 -11.672 1.00 88.88 96 VAL A C 1
ATOM 794 O O . VAL A 1 96 ? 18.117 0.467 -10.831 1.00 88.88 96 VAL A O 1
ATOM 797 N N . ASP A 1 97 ? 19.138 2.413 -11.361 1.00 88.12 97 ASP A N 1
ATOM 798 C CA . ASP A 1 97 ? 19.426 2.832 -9.986 1.00 88.12 97 ASP A CA 1
ATOM 799 C C . ASP A 1 97 ? 18.131 2.966 -9.169 1.00 88.12 97 ASP A C 1
ATOM 801 O O . ASP A 1 97 ? 18.009 2.351 -8.112 1.00 88.12 97 ASP A O 1
ATOM 805 N N . CYS A 1 98 ? 17.103 3.639 -9.702 1.00 88.19 98 CYS A N 1
ATOM 806 C CA . CYS A 1 98 ? 15.805 3.771 -9.029 1.00 88.19 98 CYS A CA 1
ATOM 807 C C . CYS A 1 98 ? 15.133 2.415 -8.745 1.00 88.19 98 CYS A C 1
ATOM 809 O O . CYS A 1 98 ? 14.547 2.225 -7.678 1.00 88.19 98 CYS A O 1
ATOM 811 N N . ILE A 1 99 ? 15.207 1.453 -9.677 1.00 88.25 99 ILE A N 1
ATOM 812 C CA . ILE A 1 99 ? 14.681 0.096 -9.448 1.00 88.25 99 ILE A CA 1
ATOM 813 C C . ILE A 1 99 ? 15.487 -0.615 -8.348 1.00 88.25 99 ILE A C 1
ATOM 815 O O . ILE A 1 99 ? 14.909 -1.340 -7.528 1.00 88.25 99 ILE A O 1
ATOM 819 N N . GLY A 1 100 ? 16.808 -0.424 -8.326 1.00 85.50 100 GLY A N 1
ATOM 820 C CA . GLY A 1 100 ? 17.706 -0.959 -7.303 1.00 85.50 100 GLY A CA 1
ATOM 821 C C . GLY A 1 100 ? 17.397 -0.412 -5.909 1.00 85.50 100 GLY A C 1
ATOM 822 O O . GLY A 1 100 ? 17.179 -1.198 -4.982 1.00 85.50 100 GLY A O 1
ATOM 823 N N . ASP A 1 101 ? 17.291 0.909 -5.783 1.00 87.44 101 ASP A N 1
ATOM 824 C CA . ASP A 1 101 ? 16.983 1.605 -4.532 1.00 87.44 101 ASP A CA 1
ATOM 825 C C . ASP A 1 101 ? 15.622 1.179 -3.981 1.00 87.44 101 ASP A C 1
ATOM 827 O O . ASP A 1 101 ? 15.513 0.770 -2.822 1.00 87.44 101 ASP A O 1
ATOM 831 N N . PHE A 1 102 ? 14.591 1.159 -4.830 1.00 87.12 102 PHE A N 1
ATOM 832 C CA . PHE A 1 102 ? 13.272 0.678 -4.430 1.00 87.12 102 PHE A CA 1
ATOM 833 C C . PHE A 1 102 ? 13.303 -0.798 -4.008 1.00 87.12 102 PHE A C 1
ATOM 835 O O . PHE A 1 102 ? 12.709 -1.165 -2.996 1.00 87.12 102 PHE A O 1
ATOM 842 N N . THR A 1 103 ? 14.033 -1.654 -4.733 1.00 84.31 103 THR A N 1
ATOM 843 C CA . THR A 1 103 ? 14.199 -3.069 -4.358 1.00 84.31 103 THR A CA 1
ATOM 844 C C . THR A 1 103 ? 14.838 -3.204 -2.976 1.00 84.31 103 THR A C 1
ATOM 846 O O . THR A 1 103 ? 14.423 -4.058 -2.186 1.00 84.31 103 THR A O 1
ATOM 849 N N . TRP A 1 104 ? 15.847 -2.386 -2.671 1.00 84.50 104 TRP A N 1
ATOM 850 C CA . TRP A 1 104 ? 16.489 -2.369 -1.360 1.00 84.50 104 TRP A CA 1
ATOM 851 C C . TRP A 1 104 ? 15.524 -1.892 -0.272 1.00 84.50 104 TRP A C 1
ATOM 853 O O . TRP A 1 104 ? 15.393 -2.569 0.750 1.00 84.50 104 TRP A O 1
ATOM 863 N N . LEU A 1 105 ? 14.806 -0.789 -0.502 1.00 83.19 105 LEU A N 1
ATOM 864 C CA . LEU A 1 105 ? 13.799 -0.274 0.429 1.00 83.19 105 LEU A CA 1
ATOM 865 C C . LEU A 1 105 ? 12.723 -1.329 0.709 1.00 83.19 105 LEU A C 1
ATOM 867 O O . LEU A 1 105 ? 12.447 -1.633 1.867 1.00 83.19 105 LEU A O 1
ATOM 871 N N . PHE A 1 106 ? 12.186 -1.958 -0.339 1.00 79.81 106 PHE A N 1
ATOM 872 C CA . PHE A 1 106 ? 11.153 -2.985 -0.241 1.00 79.81 106 PHE A CA 1
ATOM 873 C C . PHE A 1 106 ? 11.622 -4.219 0.543 1.00 79.81 106 PHE A C 1
ATOM 875 O O . PHE A 1 106 ? 10.929 -4.671 1.452 1.00 79.81 106 PHE A O 1
ATOM 882 N N . LYS A 1 107 ? 12.824 -4.743 0.255 1.00 77.69 107 LYS A N 1
ATOM 883 C CA . LYS A 1 107 ? 13.392 -5.909 0.964 1.00 77.69 107 LYS A CA 1
ATOM 884 C C . LYS A 1 107 ? 13.680 -5.629 2.445 1.00 77.69 107 LYS A C 1
ATOM 886 O O . LYS A 1 107 ? 13.590 -6.544 3.264 1.00 77.69 107 LYS A O 1
ATOM 891 N N . ASN A 1 108 ? 14.050 -4.394 2.785 1.00 76.75 108 ASN A N 1
ATOM 892 C CA . ASN A 1 108 ? 14.367 -3.985 4.159 1.00 76.75 108 ASN A CA 1
ATOM 893 C C . ASN A 1 108 ? 13.162 -3.437 4.928 1.00 76.75 108 ASN A C 1
ATOM 895 O O . ASN A 1 108 ? 13.273 -3.126 6.118 1.00 76.75 108 ASN A O 1
ATOM 899 N N . PHE A 1 109 ? 12.014 -3.306 4.273 1.00 76.31 109 PHE A N 1
ATOM 900 C CA . PHE A 1 109 ? 10.79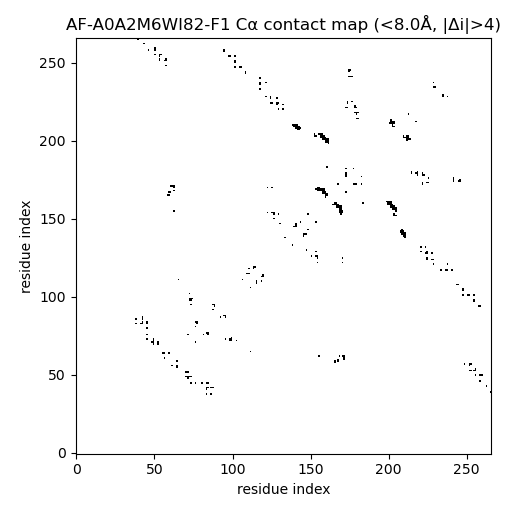5 -2.898 4.933 1.00 76.31 109 PHE A CA 1
ATOM 901 C C . PHE A 1 109 ? 10.164 -4.076 5.679 1.00 76.31 109 PHE A C 1
ATOM 903 O O . PHE A 1 109 ? 10.004 -5.180 5.156 1.00 76.31 109 PHE A O 1
ATOM 910 N N . ASP A 1 110 ? 9.802 -3.835 6.936 1.00 57.25 110 ASP A N 1
ATOM 911 C CA . ASP A 1 110 ? 9.430 -4.881 7.891 1.00 57.25 110 ASP A CA 1
ATOM 912 C C . ASP A 1 110 ? 8.147 -5.651 7.515 1.00 57.25 110 ASP A C 1
ATOM 914 O O . ASP A 1 110 ? 7.914 -6.741 8.035 1.00 57.25 110 ASP A O 1
ATOM 918 N N . ASN A 1 111 ? 7.344 -5.160 6.562 1.00 53.59 111 ASN A N 1
ATOM 919 C CA . ASN A 1 111 ? 6.067 -5.776 6.174 1.00 53.59 111 ASN A CA 1
ATOM 920 C C . ASN A 1 111 ? 6.132 -7.114 5.444 1.00 53.59 111 ASN A C 1
ATOM 922 O O . ASN A 1 111 ? 5.137 -7.842 5.427 1.00 53.59 111 ASN A O 1
ATOM 926 N N . LEU A 1 112 ? 7.278 -7.481 4.872 1.00 51.50 112 LEU A N 1
ATOM 927 C CA . LEU A 1 112 ? 7.463 -8.847 4.367 1.00 51.50 112 LEU A CA 1
ATOM 928 C C . LEU A 1 112 ? 7.559 -9.864 5.515 1.00 51.50 112 LEU A C 1
ATOM 930 O O . LEU A 1 112 ? 7.403 -11.066 5.309 1.00 51.50 112 LEU A O 1
ATOM 934 N N . LYS A 1 113 ? 7.768 -9.385 6.746 1.00 54.31 113 LYS A N 1
ATOM 935 C CA . LYS A 1 113 ? 7.825 -10.175 7.969 1.00 54.31 113 LYS A CA 1
ATOM 936 C C . LYS A 1 113 ? 6.587 -9.855 8.814 1.00 54.31 113 LYS A C 1
ATOM 938 O O . LYS A 1 113 ? 6.722 -9.243 9.867 1.00 54.31 113 LYS A O 1
ATOM 943 N N . ARG A 1 114 ? 5.390 -10.309 8.398 1.00 54.59 114 ARG A N 1
ATOM 944 C CA . ARG A 1 114 ? 4.089 -10.215 9.131 1.00 54.59 114 ARG A CA 1
ATOM 945 C C . ARG A 1 114 ? 4.154 -10.465 10.654 1.00 54.59 114 ARG A C 1
ATOM 947 O O . ARG A 1 114 ? 3.242 -10.107 11.382 1.00 54.59 114 ARG A O 1
ATOM 954 N N . ASN A 1 115 ? 5.232 -11.059 11.150 1.00 61.28 115 ASN A N 1
ATOM 955 C CA . ASN A 1 115 ? 5.457 -11.363 12.556 1.00 61.28 115 ASN A CA 1
ATOM 956 C C . ASN A 1 115 ? 6.324 -10.330 13.290 1.00 61.28 115 ASN A C 1
ATOM 958 O O . ASN A 1 115 ? 6.903 -10.660 14.327 1.00 61.28 115 ASN A O 1
ATOM 962 N N . THR A 1 116 ? 6.471 -9.102 12.781 1.00 73.00 116 THR A N 1
ATOM 963 C CA . THR A 1 116 ? 7.108 -8.067 13.600 1.00 73.00 116 THR A CA 1
ATOM 964 C C . THR A 1 116 ? 6.186 -7.674 14.761 1.00 73.00 116 THR A C 1
ATOM 966 O O . THR A 1 116 ? 4.977 -7.516 14.568 1.00 73.00 116 THR A O 1
ATOM 969 N N . PRO A 1 117 ? 6.734 -7.471 15.974 1.00 81.62 117 PRO A N 1
ATOM 970 C CA . PRO A 1 117 ? 5.934 -7.086 17.133 1.00 81.62 117 PRO A CA 1
ATOM 971 C C . PRO A 1 117 ? 5.135 -5.793 16.929 1.00 81.62 117 PRO A C 1
ATOM 973 O O . PRO A 1 117 ? 4.065 -5.649 17.511 1.00 81.62 117 PRO A O 1
ATOM 976 N N . ILE A 1 118 ? 5.645 -4.851 16.126 1.00 85.62 118 ILE A N 1
ATOM 977 C CA . ILE A 1 118 ? 4.969 -3.576 15.841 1.00 85.62 118 ILE A CA 1
ATOM 978 C C . ILE A 1 118 ? 3.755 -3.780 14.936 1.00 85.62 118 ILE A C 1
ATOM 980 O O . ILE A 1 118 ? 2.692 -3.266 15.261 1.00 85.62 118 ILE A O 1
ATOM 984 N N . HIS A 1 119 ? 3.874 -4.581 13.873 1.00 83.00 119 HIS A N 1
ATOM 985 C CA . HIS A 1 119 ? 2.745 -4.890 12.991 1.00 83.00 119 HIS A CA 1
ATOM 986 C C . HIS A 1 119 ? 1.603 -5.572 13.755 1.00 83.00 119 HIS A C 1
ATOM 988 O O . HIS A 1 119 ? 0.464 -5.125 13.689 1.00 83.00 119 HIS A O 1
ATOM 994 N N . GLN A 1 120 ? 1.926 -6.581 14.571 1.00 85.12 120 GLN A N 1
ATOM 995 C CA . GLN A 1 120 ? 0.937 -7.268 15.409 1.00 85.12 120 GLN A CA 1
ATOM 996 C C . GLN A 1 120 ? 0.299 -6.332 16.438 1.00 85.12 120 GLN A C 1
ATOM 998 O O . GLN A 1 120 ? -0.900 -6.414 16.685 1.00 85.12 120 GLN A O 1
ATOM 1003 N N . THR A 1 121 ? 1.096 -5.442 17.039 1.00 88.62 121 THR A N 1
ATOM 1004 C CA . THR A 1 121 ? 0.576 -4.436 17.975 1.00 88.62 121 THR A CA 1
ATOM 1005 C C . THR A 1 121 ? -0.432 -3.540 17.258 1.00 88.62 121 THR A C 1
ATOM 1007 O O . THR A 1 121 ? -1.542 -3.381 17.747 1.00 88.62 121 THR A O 1
ATOM 1010 N N . LEU A 1 122 ? -0.082 -3.030 16.074 1.00 88.88 122 LEU A N 1
ATOM 1011 C CA . LEU A 1 122 ? -0.950 -2.171 15.275 1.00 88.88 122 LEU A CA 1
ATOM 1012 C C . LEU A 1 122 ? -2.261 -2.868 14.882 1.00 88.88 122 LEU A C 1
ATOM 1014 O O . LEU A 1 122 ? -3.328 -2.306 15.110 1.00 88.88 122 LEU A O 1
ATOM 1018 N N . GLU A 1 123 ? -2.197 -4.089 14.341 1.00 88.56 123 GLU A N 1
ATOM 1019 C CA . GLU A 1 123 ? -3.388 -4.876 13.991 1.00 88.56 123 GLU A CA 1
ATOM 1020 C C . GLU A 1 123 ? -4.325 -5.030 15.196 1.00 88.56 123 GLU A C 1
ATOM 1022 O O . GLU A 1 123 ? -5.517 -4.736 15.107 1.00 88.56 123 GLU A O 1
ATOM 1027 N N . GLN A 1 124 ? -3.779 -5.437 16.346 1.00 90.50 124 GLN A N 1
ATOM 1028 C CA . GLN A 1 124 ? -4.555 -5.641 17.568 1.00 90.50 124 GLN A CA 1
ATOM 1029 C C . GLN A 1 124 ? -5.143 -4.336 18.115 1.00 90.50 124 GLN A C 1
ATOM 1031 O O . GLN A 1 124 ? -6.283 -4.339 18.581 1.00 90.50 124 GLN A O 1
ATOM 1036 N N . SER A 1 125 ? -4.410 -3.222 18.031 1.00 92.19 125 SER A N 1
ATOM 1037 C CA . SER A 1 125 ? -4.926 -1.902 18.402 1.00 92.19 125 SER A CA 1
ATOM 1038 C C . SER A 1 125 ? -6.105 -1.500 17.519 1.00 92.19 125 SER A C 1
ATOM 1040 O O . SER A 1 125 ? -7.151 -1.155 18.056 1.00 92.19 125 SER A O 1
ATOM 1042 N N . ILE A 1 126 ? -5.986 -1.635 16.192 1.00 90.25 126 ILE A N 1
ATOM 1043 C CA . ILE A 1 126 ? -7.072 -1.321 15.249 1.00 90.25 126 ILE A CA 1
ATOM 1044 C C . ILE A 1 126 ? -8.305 -2.179 15.549 1.00 90.25 126 ILE A C 1
ATOM 1046 O O . ILE A 1 126 ? -9.405 -1.653 15.709 1.00 90.25 126 ILE A O 1
ATOM 1050 N N . ILE A 1 127 ? -8.129 -3.498 15.677 1.00 90.00 127 ILE A N 1
ATOM 1051 C CA . ILE A 1 127 ? -9.226 -4.432 15.972 1.00 90.00 127 ILE A CA 1
ATOM 1052 C C . ILE A 1 127 ? -9.928 -4.056 17.278 1.00 90.00 127 ILE A C 1
ATOM 1054 O O . ILE A 1 127 ? -11.160 -4.085 17.352 1.00 90.00 127 ILE A O 1
ATOM 1058 N N . LYS A 1 128 ? -9.154 -3.728 18.317 1.00 93.00 128 LYS A N 1
ATOM 1059 C CA . LYS A 1 128 ? -9.695 -3.330 19.613 1.00 93.00 128 LYS A CA 1
ATOM 1060 C C . LYS A 1 128 ? -10.512 -2.044 19.489 1.00 93.00 128 LYS A C 1
ATOM 1062 O O . LYS A 1 128 ? -11.667 -2.052 19.906 1.00 93.00 128 LYS A O 1
ATOM 1067 N N . SER A 1 129 ? -9.959 -1.000 18.873 1.00 92.94 129 SER A N 1
ATOM 1068 C CA . SER A 1 129 ? -10.645 0.282 18.683 1.00 92.94 129 SER A CA 1
ATOM 1069 C C . SER A 1 129 ? -11.945 0.122 17.896 1.00 92.94 129 SER A C 1
ATOM 1071 O O . SER A 1 129 ? -12.969 0.653 18.307 1.00 92.94 129 SER A O 1
ATOM 1073 N N . VAL A 1 130 ? -11.966 -0.698 16.837 1.00 89.00 130 VAL A N 1
ATOM 1074 C CA . VAL A 1 130 ? -13.200 -0.989 16.079 1.00 89.00 130 VAL A CA 1
ATOM 1075 C C . VAL A 1 130 ? -14.266 -1.647 16.958 1.00 89.00 130 VAL A C 1
ATOM 1077 O O . VAL A 1 130 ? -15.432 -1.246 16.939 1.00 89.00 130 VAL A O 1
ATOM 1080 N N . LYS A 1 131 ? -13.880 -2.664 17.738 1.00 88.50 131 LYS A N 1
ATOM 1081 C CA . LYS A 1 131 ? -14.808 -3.390 18.618 1.00 88.50 131 LYS A CA 1
ATOM 1082 C C . LYS A 1 131 ? -15.335 -2.503 19.744 1.00 88.50 131 LYS A C 1
ATOM 1084 O O . LYS A 1 131 ? -16.505 -2.624 20.103 1.00 88.50 131 LYS A O 1
ATOM 1089 N N . ASP A 1 132 ? -14.490 -1.651 20.314 1.00 91.75 132 ASP A N 1
ATOM 1090 C CA . ASP A 1 132 ? -14.873 -0.743 21.394 1.00 91.75 132 ASP A CA 1
ATOM 1091 C C . ASP A 1 132 ? -15.767 0.389 20.863 1.00 91.75 132 ASP A C 1
ATOM 1093 O O . ASP A 1 132 ? -16.846 0.608 21.416 1.00 91.75 132 ASP A O 1
ATOM 1097 N N . PHE A 1 133 ? -15.420 0.988 19.719 1.00 89.25 133 PHE A N 1
ATOM 1098 C CA . PHE A 1 133 ? -16.244 1.988 19.035 1.00 89.25 133 PHE A CA 1
ATOM 1099 C C . PHE A 1 133 ? -17.637 1.453 18.688 1.00 89.25 133 PHE A C 1
ATOM 1101 O O . PHE A 1 133 ? -18.646 2.088 18.989 1.00 89.25 133 PHE A O 1
ATOM 1108 N N . GLY A 1 134 ? -17.735 0.257 18.097 1.00 86.12 134 GLY A N 1
ATOM 1109 C CA . GLY A 1 134 ? -19.051 -0.282 17.752 1.00 86.12 134 GLY A CA 1
ATOM 1110 C C . GLY A 1 134 ? -19.892 -0.679 18.963 1.00 86.12 134 GLY A C 1
ATOM 1111 O O . GLY A 1 134 ? -21.115 -0.621 18.880 1.00 86.12 134 GLY A O 1
ATOM 1112 N N . LYS A 1 135 ? -19.277 -1.027 20.103 1.00 86.88 135 LYS A N 1
ATOM 1113 C CA . LYS A 1 135 ? -20.017 -1.186 21.367 1.00 86.88 135 LYS A CA 1
ATOM 1114 C C . LYS A 1 135 ? -20.538 0.155 21.877 1.00 86.88 135 LYS A C 1
ATOM 1116 O O . LYS A 1 135 ? -21.690 0.217 22.287 1.00 86.88 135 LYS A O 1
ATOM 1121 N N . GLU A 1 136 ? -19.713 1.203 21.851 1.00 89.88 136 GLU A N 1
ATOM 1122 C CA . GLU A 1 136 ? -20.095 2.554 22.287 1.00 89.88 136 GLU A CA 1
ATOM 1123 C C . GLU A 1 136 ? -21.248 3.117 21.450 1.00 89.88 136 GLU A C 1
ATOM 1125 O O . GLU A 1 136 ? -22.185 3.703 21.985 1.00 89.88 136 GLU A O 1
ATOM 1130 N N . LYS A 1 137 ? -21.201 2.897 20.136 1.00 85.56 137 LYS A N 1
ATOM 1131 C CA . LYS A 1 137 ? -22.218 3.354 19.184 1.00 85.56 137 LYS A CA 1
ATOM 1132 C C . LYS A 1 137 ? -23.409 2.399 19.046 1.00 85.56 137 LYS A C 1
ATOM 1134 O O . LYS A 1 137 ? -24.244 2.615 18.175 1.00 85.56 137 LYS A O 1
ATOM 1139 N N . GLU A 1 138 ? -23.473 1.349 19.870 1.00 83.88 138 GLU A N 1
ATOM 1140 C CA . GLU A 1 138 ? -24.533 0.328 19.860 1.00 83.88 138 GLU A CA 1
ATOM 1141 C C . GLU A 1 138 ? -24.803 -0.263 18.461 1.00 83.88 138 GLU A C 1
ATOM 1143 O O . GLU A 1 138 ? -25.944 -0.508 18.059 1.00 83.88 138 GLU A O 1
ATOM 1148 N N . VAL A 1 139 ? -23.732 -0.502 17.700 1.00 78.56 139 VAL A N 1
ATOM 1149 C CA . VAL A 1 139 ? -23.798 -1.040 16.339 1.00 78.56 139 VAL A CA 1
ATOM 1150 C C . VAL A 1 139 ? -24.465 -2.415 16.359 1.00 78.56 139 VAL A C 1
ATOM 1152 O O . VAL A 1 139 ? -23.950 -3.369 16.946 1.00 78.56 139 VAL A O 1
ATOM 1155 N N . GLN A 1 140 ? -25.610 -2.534 15.685 1.00 71.81 140 GLN A N 1
ATOM 1156 C CA . GLN A 1 140 ? -26.318 -3.805 15.565 1.00 71.81 140 GLN A CA 1
ATOM 1157 C C . GLN A 1 140 ? -25.675 -4.684 14.494 1.00 71.81 140 GLN A C 1
ATOM 1159 O O . GLN A 1 140 ? -25.673 -4.341 13.315 1.00 71.81 140 GLN A O 1
ATOM 1164 N N . ILE A 1 141 ? -25.170 -5.847 14.905 1.00 71.56 141 ILE A N 1
ATOM 1165 C CA . ILE A 1 141 ? -24.625 -6.851 13.990 1.00 71.56 141 ILE A CA 1
ATOM 1166 C C . ILE A 1 141 ? -25.775 -7.750 13.538 1.00 71.56 141 ILE A C 1
ATOM 1168 O O . ILE A 1 141 ? -26.226 -8.635 14.272 1.00 71.56 141 ILE A O 1
ATOM 1172 N N . THR A 1 142 ? -26.277 -7.519 12.328 1.00 60.69 142 THR A N 1
ATOM 1173 C CA . THR A 1 142 ? -27.421 -8.232 11.752 1.00 60.69 142 THR A CA 1
ATOM 1174 C C . THR A 1 142 ? -26.988 -9.560 11.132 1.00 60.69 142 THR A C 1
ATOM 1176 O O . THR A 1 142 ? -27.306 -9.844 9.990 1.00 60.69 142 THR A O 1
ATOM 1179 N N . GLY A 1 143 ? -26.234 -10.385 11.863 1.00 60.69 143 GLY A N 1
ATOM 1180 C CA . GLY A 1 143 ? -25.742 -11.683 11.395 1.00 60.69 143 GLY A CA 1
ATOM 1181 C C . GLY A 1 143 ? -24.675 -12.289 12.299 1.00 60.69 143 GLY A C 1
ATOM 1182 O O . GLY A 1 143 ? -24.404 -11.767 13.375 1.00 60.69 143 GLY A O 1
ATOM 1183 N N . ASN A 1 144 ? -24.110 -13.438 11.913 1.00 66.88 144 ASN A N 1
ATOM 1184 C CA . ASN A 1 144 ? -23.112 -14.173 12.714 1.00 66.88 144 ASN A CA 1
ATOM 1185 C C . ASN A 1 144 ? -23.545 -14.442 14.181 1.00 66.88 144 ASN A C 1
ATOM 1187 O O . ASN A 1 144 ? -22.743 -14.380 15.114 1.00 66.88 144 ASN A O 1
ATOM 1191 N N . ALA A 1 145 ? -24.842 -14.696 14.405 1.00 67.56 145 ALA A N 1
ATOM 1192 C CA . ALA A 1 145 ? -25.450 -14.831 15.737 1.00 67.56 145 ALA A CA 1
ATOM 1193 C C . ALA A 1 145 ? -25.205 -13.625 16.678 1.00 67.56 145 ALA A C 1
ATOM 1195 O O . ALA A 1 145 ? -25.154 -13.790 17.895 1.00 67.56 145 ALA A O 1
ATOM 1196 N N . GLY A 1 146 ? -25.041 -12.421 16.115 1.00 68.44 146 GLY A N 1
ATOM 1197 C CA . GLY A 1 146 ? -24.738 -11.195 16.856 1.00 68.44 146 GLY A CA 1
ATOM 1198 C C . GLY A 1 146 ? -23.271 -11.064 17.278 1.00 68.44 146 GLY A C 1
ATOM 1199 O O . GLY A 1 146 ? -22.937 -10.157 18.037 1.00 68.44 146 GLY A O 1
ATOM 1200 N N . ASN A 1 147 ? -22.389 -11.958 16.816 1.00 76.50 147 ASN A N 1
ATOM 1201 C CA . ASN A 1 147 ? -20.964 -11.902 17.124 1.00 76.50 147 ASN A CA 1
ATOM 1202 C C . ASN A 1 147 ? -20.207 -11.019 16.134 1.00 76.50 147 ASN A C 1
ATOM 1204 O O . ASN A 1 147 ? -20.473 -11.024 14.931 1.00 76.50 147 ASN A O 1
ATOM 1208 N N . TRP A 1 148 ? -19.179 -10.347 16.647 1.00 78.31 148 TRP A N 1
ATOM 1209 C CA . TRP A 1 148 ? -18.213 -9.603 15.844 1.00 78.31 148 TRP A CA 1
ATOM 1210 C C . TRP A 1 148 ? -17.588 -10.466 14.729 1.00 78.31 148 TRP A C 1
ATOM 1212 O O . TRP A 1 148 ? -17.333 -11.653 14.965 1.00 78.31 148 TRP A O 1
ATOM 1222 N N . PRO A 1 149 ? -17.320 -9.895 13.534 1.00 77.31 149 PRO A N 1
ATOM 1223 C CA . PRO A 1 149 ? -16.534 -10.555 12.491 1.00 77.31 149 PRO A CA 1
ATOM 1224 C C . PRO A 1 149 ? -15.150 -10.977 12.993 1.00 77.31 149 PRO A C 1
ATOM 1226 O O . PRO A 1 149 ? -14.676 -10.495 14.029 1.00 77.31 149 PRO A O 1
ATOM 1229 N N . SER A 1 150 ? -14.485 -11.873 12.256 1.00 82.19 150 SER A N 1
ATOM 1230 C CA . SER A 1 150 ? -13.131 -12.273 12.631 1.00 82.19 150 SER A CA 1
ATOM 1231 C C . SER A 1 150 ? -12.164 -11.092 12.521 1.00 82.19 150 SER A C 1
ATOM 1233 O O . SER A 1 150 ? -12.369 -10.166 11.739 1.00 82.19 150 SER A O 1
ATOM 1235 N N . ASP A 1 151 ? -11.075 -11.137 13.284 1.00 83.31 151 ASP A N 1
ATOM 1236 C CA . ASP A 1 151 ? -10.036 -10.101 13.279 1.00 83.31 151 ASP A CA 1
ATOM 1237 C C . ASP A 1 151 ? -9.503 -9.818 11.864 1.00 83.31 151 ASP A C 1
ATOM 1239 O O . ASP A 1 151 ? -9.304 -8.668 11.477 1.00 83.31 151 ASP A O 1
ATOM 1243 N N . LYS A 1 152 ? -9.351 -10.873 11.056 1.00 77.31 152 LYS A N 1
ATOM 1244 C CA . LYS A 1 152 ? -8.936 -10.755 9.658 1.00 77.31 152 LYS A CA 1
ATOM 1245 C C . LYS A 1 152 ? -9.988 -10.034 8.814 1.00 77.31 152 LYS A C 1
ATOM 1247 O O . LYS A 1 152 ? -9.610 -9.249 7.949 1.00 77.31 152 LYS A O 1
ATOM 1252 N N . ASP A 1 153 ? -11.270 -10.289 9.052 1.00 75.81 153 ASP A N 1
ATOM 1253 C CA . ASP A 1 153 ? -12.359 -9.650 8.305 1.00 75.81 153 ASP A CA 1
ATOM 1254 C C . ASP A 1 153 ? -12.488 -8.169 8.671 1.00 75.81 153 ASP A C 1
ATOM 1256 O O . ASP A 1 153 ? -12.744 -7.350 7.798 1.00 75.81 153 ASP A O 1
ATOM 1260 N N . ILE A 1 154 ? -12.232 -7.806 9.934 1.00 78.88 154 ILE A N 1
ATOM 1261 C CA . ILE A 1 154 ? -12.194 -6.406 10.383 1.00 78.88 154 ILE A CA 1
ATOM 1262 C C . ILE A 1 154 ? -11.058 -5.647 9.687 1.00 78.88 154 ILE A C 1
ATOM 1264 O O . ILE A 1 154 ? -11.278 -4.575 9.128 1.00 78.88 154 ILE A O 1
ATOM 1268 N N . LEU A 1 155 ? -9.842 -6.201 9.690 1.00 76.94 155 LEU A N 1
ATOM 1269 C CA . LEU A 1 155 ? -8.679 -5.549 9.076 1.00 76.94 155 LEU A CA 1
ATOM 1270 C C . LEU A 1 155 ? -8.814 -5.423 7.552 1.00 76.94 155 LEU A C 1
ATOM 1272 O O . LEU A 1 155 ? -8.413 -4.411 6.983 1.00 76.94 155 LEU A O 1
ATOM 1276 N N . ASN A 1 156 ? -9.397 -6.439 6.906 1.00 72.50 156 ASN A N 1
ATOM 1277 C CA . ASN A 1 156 ? -9.621 -6.484 5.458 1.00 72.50 156 ASN A CA 1
ATOM 1278 C C . ASN A 1 156 ? -11.023 -6.009 5.055 1.00 72.50 156 ASN A C 1
ATOM 1280 O O . ASN A 1 156 ? -11.461 -6.278 3.936 1.00 72.50 156 ASN A O 1
ATOM 1284 N N . ALA A 1 157 ? -11.745 -5.327 5.942 1.00 72.56 157 ALA A N 1
ATOM 1285 C CA . ALA A 1 157 ? -12.963 -4.630 5.566 1.00 72.56 157 ALA A CA 1
ATOM 1286 C C . ALA A 1 157 ? -12.612 -3.619 4.470 1.00 72.56 157 ALA A C 1
ATOM 1288 O O . ALA A 1 157 ? -11.608 -2.925 4.597 1.00 72.56 157 ALA A O 1
ATOM 1289 N N . HIS A 1 158 ? -13.386 -3.568 3.387 1.00 69.44 158 HIS A N 1
ATOM 1290 C CA . HIS A 1 158 ? -13.093 -2.720 2.234 1.00 69.44 158 HIS A CA 1
ATOM 1291 C C . HIS A 1 158 ? -14.071 -1.544 2.158 1.00 69.44 158 HIS A C 1
ATOM 1293 O O . HIS A 1 158 ? -15.272 -1.713 2.301 1.00 69.44 158 HIS A O 1
ATOM 1299 N N . TRP A 1 159 ? -13.581 -0.356 1.835 1.00 66.56 159 TRP A N 1
ATOM 1300 C CA . TRP A 1 159 ? -14.393 0.804 1.499 1.00 66.56 159 TRP A CA 1
ATOM 1301 C C . TRP A 1 159 ? -14.250 1.085 0.006 1.00 66.56 159 TRP A C 1
ATOM 1303 O O . TRP A 1 159 ? -13.144 1.339 -0.473 1.00 66.56 159 TRP A O 1
ATOM 1313 N N . SER A 1 160 ? -15.354 1.054 -0.736 1.00 54.03 160 SER A N 1
ATOM 1314 C CA . SER A 1 160 ? -15.391 1.365 -2.171 1.00 54.03 160 SER A CA 1
ATOM 1315 C C . SER A 1 160 ? -16.407 2.457 -2.480 1.00 54.03 160 SER A C 1
ATOM 1317 O O . SER A 1 160 ? -17.470 2.511 -1.869 1.00 54.03 160 SER A O 1
ATOM 1319 N N . TYR A 1 161 ? -16.106 3.281 -3.481 1.00 46.16 161 TYR A N 1
ATOM 1320 C CA . TYR A 1 161 ? -17.047 4.224 -4.077 1.00 46.16 161 TYR A CA 1
ATOM 1321 C C . TYR A 1 161 ? -17.776 3.520 -5.235 1.00 46.16 161 TYR A C 1
ATOM 1323 O O . TYR A 1 161 ? -17.263 3.460 -6.338 1.00 46.16 161 TYR A O 1
ATOM 1331 N N . LEU A 1 162 ? -18.958 2.938 -5.002 1.00 43.84 162 LEU A N 1
ATOM 1332 C CA . LEU A 1 162 ? -19.731 2.209 -6.031 1.00 43.84 162 LEU A CA 1
ATOM 1333 C C . LEU A 1 162 ? -19.040 0.949 -6.615 1.00 43.84 162 LEU A C 1
ATOM 1335 O O . LEU A 1 162 ? -17.851 0.694 -6.452 1.00 43.84 162 LEU A O 1
ATOM 1339 N N . PHE A 1 163 ? -19.842 0.136 -7.310 1.00 40.72 163 PHE A N 1
ATOM 1340 C CA . PHE A 1 163 ? -19.569 -1.226 -7.800 1.00 40.72 163 PHE A CA 1
ATOM 1341 C C . PHE A 1 163 ? -18.331 -1.430 -8.710 1.00 40.72 163 PHE A C 1
ATOM 1343 O O . PHE A 1 163 ? -18.108 -2.554 -9.165 1.00 40.72 163 PHE A O 1
ATOM 1350 N N . HIS A 1 164 ? -17.516 -0.404 -8.984 1.00 41.75 164 HIS A N 1
ATOM 1351 C CA . HIS A 1 164 ? -16.404 -0.481 -9.943 1.00 41.75 164 HIS A CA 1
ATOM 1352 C C . HIS A 1 164 ? -15.089 0.221 -9.539 1.00 41.75 164 HIS A C 1
ATOM 1354 O O . HIS A 1 164 ? -14.134 0.130 -10.310 1.00 41.75 164 HIS A O 1
ATOM 1360 N N . ASP A 1 165 ? -14.983 0.836 -8.354 1.00 47.25 165 ASP A N 1
ATOM 1361 C CA . ASP A 1 165 ? -13.760 1.546 -7.923 1.00 47.25 165 ASP A CA 1
ATOM 1362 C C . ASP A 1 165 ? -12.815 0.720 -7.033 1.00 47.25 165 ASP A C 1
ATOM 1364 O O . ASP A 1 165 ? -13.231 -0.264 -6.410 1.00 47.25 165 ASP A O 1
ATOM 1368 N N . PRO A 1 166 ? -11.524 1.113 -6.921 1.00 51.56 166 PRO A N 1
ATOM 1369 C CA . PRO A 1 166 ? -10.552 0.405 -6.102 1.00 51.56 166 PRO A CA 1
ATOM 1370 C C . PRO A 1 166 ? -10.897 0.551 -4.621 1.00 51.56 166 PRO A C 1
ATOM 1372 O O . PRO A 1 166 ? -10.640 1.581 -3.989 1.00 51.56 166 PRO A O 1
ATOM 1375 N N . ALA A 1 167 ? -11.444 -0.521 -4.062 1.00 62.47 167 ALA A N 1
ATOM 1376 C CA . ALA A 1 167 ? -11.739 -0.611 -2.649 1.00 62.47 167 ALA A CA 1
ATOM 1377 C C . ALA A 1 167 ? -10.444 -0.479 -1.810 1.00 62.47 167 ALA A C 1
ATOM 1379 O O . ALA A 1 167 ? -9.398 -1.018 -2.177 1.00 62.47 167 ALA A O 1
ATOM 1380 N N . VAL A 1 168 ? -10.480 0.292 -0.721 1.00 68.56 168 VAL A N 1
ATOM 1381 C CA . VAL A 1 168 ? -9.364 0.467 0.232 1.00 68.56 168 VAL A CA 1
ATOM 1382 C C . VAL A 1 168 ? -9.700 -0.233 1.537 1.00 68.56 168 VAL A C 1
ATOM 1384 O O . VAL A 1 168 ? -10.847 -0.162 1.960 1.00 68.56 168 VAL A O 1
ATOM 1387 N N . THR A 1 169 ? -8.750 -0.906 2.185 1.00 75.25 169 THR A N 1
ATOM 1388 C CA . THR A 1 169 ? -9.062 -1.516 3.483 1.00 75.25 169 THR A CA 1
ATOM 1389 C C . THR A 1 169 ? -8.947 -0.533 4.647 1.00 75.25 169 THR A C 1
ATOM 1391 O O . THR A 1 169 ? -8.302 0.514 4.528 1.00 75.25 169 THR A O 1
ATOM 1394 N N . LEU A 1 170 ? -9.514 -0.904 5.800 1.00 77.94 170 LEU A N 1
ATOM 1395 C CA . LEU A 1 170 ? -9.339 -0.158 7.051 1.00 77.94 170 LEU A CA 1
ATOM 1396 C C . LEU A 1 170 ? -7.858 -0.021 7.382 1.00 77.94 170 LEU A C 1
ATOM 1398 O O . LEU A 1 170 ? -7.383 1.062 7.717 1.00 77.94 170 LEU A O 1
ATOM 1402 N N . PHE A 1 171 ? -7.135 -1.137 7.278 1.00 80.56 171 PHE A N 1
ATOM 1403 C CA . PHE A 1 171 ? -5.723 -1.192 7.611 1.00 80.56 171 PHE A CA 1
ATOM 1404 C C . PHE A 1 171 ? -4.920 -0.211 6.751 1.00 80.56 171 PHE A C 1
ATOM 1406 O O . PHE A 1 171 ? -4.144 0.574 7.289 1.00 80.56 171 PHE A O 1
ATOM 1413 N N . SER A 1 172 ? -5.178 -0.170 5.442 1.00 76.56 172 SER A N 1
ATOM 1414 C CA . SER A 1 172 ? -4.579 0.808 4.527 1.00 76.56 172 SER A CA 1
ATOM 1415 C C . SER A 1 172 ? -4.856 2.262 4.913 1.00 76.56 172 SER A C 1
ATOM 1417 O O . SER A 1 172 ? -3.939 3.084 4.894 1.00 76.56 172 SER A O 1
ATOM 1419 N N . LEU A 1 173 ? -6.103 2.599 5.259 1.00 78.75 173 LEU A N 1
ATOM 1420 C CA . LEU A 1 173 ? -6.475 3.965 5.657 1.00 78.75 173 LEU A CA 1
ATOM 1421 C C . LEU A 1 173 ? -5.727 4.396 6.921 1.00 78.75 173 LEU A C 1
ATOM 1423 O O . LEU A 1 173 ? -5.141 5.480 6.961 1.00 78.75 173 LEU A O 1
ATOM 1427 N N . VAL A 1 174 ? -5.657 3.501 7.909 1.00 84.62 174 VAL A N 1
ATOM 1428 C CA . VAL A 1 174 ? -4.878 3.722 9.130 1.00 84.62 174 VAL A CA 1
ATOM 1429 C C . VAL A 1 174 ? -3.387 3.829 8.803 1.00 84.62 174 VAL A C 1
ATOM 1431 O O . VAL A 1 174 ? -2.716 4.729 9.293 1.00 84.62 174 VAL A O 1
ATOM 1434 N N . MET A 1 175 ? -2.824 3.004 7.922 1.00 83.50 175 MET A N 1
ATOM 1435 C CA . MET A 1 175 ? -1.411 3.134 7.530 1.00 83.50 175 MET A CA 1
ATOM 1436 C C . MET A 1 175 ? -1.101 4.478 6.855 1.00 83.50 175 MET A C 1
ATOM 1438 O O . MET A 1 175 ? -0.045 5.070 7.097 1.00 83.50 175 MET A O 1
ATOM 1442 N N . LEU A 1 176 ? -2.038 5.004 6.068 1.00 76.62 176 LEU A N 1
ATOM 1443 C CA . LEU A 1 176 ? -1.917 6.297 5.397 1.00 76.62 176 LEU A CA 1
ATOM 1444 C C . LEU A 1 176 ? -2.102 7.503 6.323 1.00 76.62 176 LEU A C 1
ATOM 1446 O O . LEU A 1 176 ? -1.746 8.607 5.923 1.00 76.62 176 LEU A O 1
ATOM 1450 N N . SER A 1 177 ? -2.621 7.322 7.542 1.00 78.62 177 SER A N 1
ATOM 1451 C CA . SER A 1 177 ? -3.023 8.445 8.408 1.00 78.62 177 SER A CA 1
ATOM 1452 C C . SER A 1 177 ? -3.989 9.410 7.723 1.00 78.62 177 SER A C 1
ATOM 1454 O O . SER A 1 177 ? -3.991 10.607 8.013 1.00 78.62 177 SER A O 1
ATOM 1456 N N . ALA A 1 178 ? -4.778 8.894 6.785 1.00 67.81 178 ALA A N 1
ATOM 1457 C CA . ALA A 1 178 ? -5.694 9.680 5.985 1.00 67.81 178 ALA A CA 1
ATOM 1458 C C . ALA A 1 178 ? -7.111 9.504 6.521 1.00 67.81 178 ALA A C 1
ATOM 1460 O O . ALA A 1 178 ? -7.509 8.396 6.894 1.00 67.81 178 ALA A O 1
ATOM 1461 N N . SER A 1 179 ? -7.895 10.584 6.509 1.00 65.19 179 SER A N 1
ATOM 1462 C CA . SER A 1 179 ? -9.337 10.425 6.654 1.00 65.19 179 SER A CA 1
ATOM 1463 C C . SER A 1 179 ? -9.900 9.714 5.425 1.00 65.19 179 SER A C 1
ATOM 1465 O O . SER A 1 179 ? -9.310 9.718 4.335 1.00 65.19 179 SER A O 1
ATOM 1467 N N . PHE A 1 180 ? -11.073 9.112 5.580 1.00 64.56 180 PHE A N 1
ATOM 1468 C CA . PHE A 1 180 ? -11.736 8.480 4.453 1.00 64.56 180 PHE A CA 1
ATOM 1469 C C . PHE A 1 180 ? -12.141 9.520 3.394 1.00 64.56 180 PHE A C 1
ATOM 1471 O O . PHE A 1 180 ? -12.020 9.275 2.193 1.00 64.56 180 PHE A O 1
ATOM 1478 N N . THR A 1 181 ? -12.528 10.722 3.828 1.00 64.06 181 THR A N 1
ATOM 1479 C CA . THR A 1 181 ? -12.828 11.859 2.944 1.00 64.06 181 THR A CA 1
ATOM 1480 C C . THR A 1 181 ? -11.613 12.325 2.144 1.00 64.06 181 THR A C 1
ATOM 1482 O O . THR A 1 181 ? -11.745 12.585 0.943 1.00 64.06 181 THR A O 1
ATOM 1485 N N . ASP A 1 182 ? -10.432 12.411 2.765 1.00 66.19 182 ASP A N 1
ATOM 1486 C CA . ASP A 1 182 ? -9.190 12.769 2.064 1.00 66.19 182 ASP A CA 1
ATOM 1487 C C . ASP A 1 182 ? -8.892 11.737 0.976 1.00 66.19 182 ASP A C 1
ATOM 1489 O O . ASP A 1 182 ? -8.678 12.085 -0.188 1.00 66.19 182 ASP A O 1
ATOM 1493 N N . TYR A 1 183 ? -9.013 10.456 1.332 1.00 67.31 183 TYR A N 1
ATOM 1494 C CA . TYR A 1 183 ? -8.853 9.347 0.403 1.00 67.31 183 TYR A CA 1
ATOM 1495 C C . TYR A 1 183 ? -9.832 9.423 -0.787 1.00 67.31 183 TYR A C 1
ATOM 1497 O O . TYR A 1 183 ? -9.429 9.246 -1.944 1.00 67.31 183 TYR A O 1
ATOM 1505 N N . LEU A 1 184 ? -11.115 9.709 -0.542 1.00 64.19 184 LEU A N 1
ATOM 1506 C CA . LEU A 1 184 ? -12.102 9.886 -1.611 1.00 64.19 184 LEU A CA 1
ATOM 1507 C C . LEU A 1 184 ? -11.787 11.112 -2.479 1.00 64.19 184 LEU A C 1
ATOM 1509 O O . LEU A 1 184 ? -11.956 11.063 -3.695 1.00 64.19 184 LEU A O 1
ATOM 1513 N N . THR A 1 185 ? -11.322 12.210 -1.886 1.00 64.62 185 THR A N 1
ATOM 1514 C CA . THR A 1 185 ? -11.016 13.459 -2.602 1.00 64.62 185 THR A CA 1
ATOM 1515 C C . THR A 1 185 ? -9.821 13.304 -3.540 1.00 64.62 185 THR A C 1
ATOM 1517 O O . THR A 1 185 ? -9.869 13.782 -4.678 1.00 64.62 185 THR A O 1
ATOM 1520 N N . ASP A 1 186 ? -8.781 12.593 -3.108 1.00 61.78 186 ASP A N 1
ATOM 1521 C CA . ASP A 1 186 ? -7.604 12.315 -3.932 1.00 61.78 186 ASP A CA 1
ATOM 1522 C C . ASP A 1 186 ? -7.933 11.411 -5.127 1.00 61.78 186 ASP A C 1
ATOM 1524 O O . ASP A 1 186 ? -7.413 11.625 -6.223 1.00 61.78 186 ASP A O 1
ATOM 1528 N N . ASN A 1 187 ? -8.860 10.461 -4.964 1.00 57.38 187 ASN A N 1
ATOM 1529 C CA . ASN A 1 187 ? -9.305 9.606 -6.069 1.00 57.38 187 ASN A CA 1
ATOM 1530 C C . ASN A 1 187 ? -10.336 10.282 -6.984 1.00 57.38 187 ASN A C 1
ATOM 1532 O O . ASN A 1 187 ? -10.273 10.091 -8.197 1.00 57.38 187 ASN A O 1
ATOM 1536 N N . LYS A 1 188 ? -11.202 11.163 -6.460 1.00 53.72 188 LYS A N 1
ATOM 1537 C CA . LYS A 1 188 ? -12.113 12.001 -7.269 1.00 53.72 188 LYS A CA 1
ATOM 1538 C C . LYS A 1 188 ? -11.374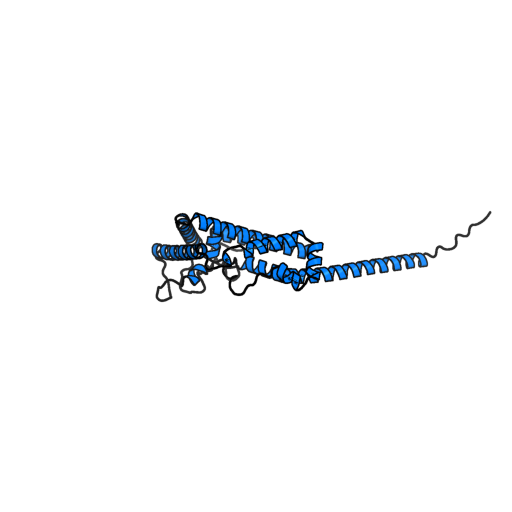 12.872 -8.287 1.00 53.72 188 LYS A C 1
ATOM 1540 O O . LYS A 1 188 ? -11.929 13.198 -9.332 1.00 53.72 188 LYS A O 1
ATOM 1545 N N . ARG A 1 189 ? -10.124 13.263 -8.012 1.00 46.88 189 ARG A N 1
ATOM 1546 C CA . ARG A 1 189 ? -9.299 14.032 -8.963 1.00 46.88 189 ARG A CA 1
ATOM 1547 C C . ARG A 1 189 ? -8.819 13.209 -10.162 1.00 46.88 189 ARG A C 1
ATOM 1549 O O . ARG A 1 189 ? -8.442 13.810 -11.166 1.00 46.88 189 ARG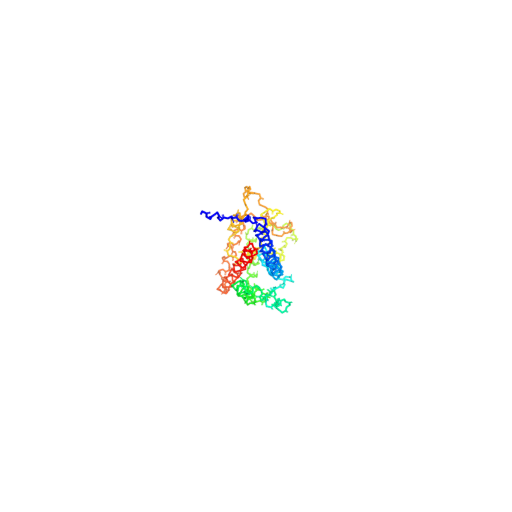 A O 1
ATOM 1556 N N . ASN A 1 190 ? -8.855 11.878 -10.080 1.00 44.81 190 ASN A N 1
ATOM 1557 C CA . ASN A 1 190 ? -8.365 10.992 -11.135 1.00 44.81 190 ASN A CA 1
ATOM 1558 C C . ASN A 1 190 ? -9.432 10.623 -12.179 1.00 44.81 190 ASN A C 1
ATOM 1560 O O . ASN A 1 190 ? -9.058 10.225 -13.280 1.00 44.81 190 ASN A O 1
ATOM 1564 N N . GLU A 1 191 ? -10.727 10.823 -11.904 1.00 47.28 191 GLU A N 1
ATOM 1565 C CA . GLU A 1 191 ? -11.799 10.511 -12.856 1.00 47.28 191 GLU A CA 1
ATOM 1566 C C . GLU A 1 191 ? -12.771 11.686 -13.026 1.00 47.28 191 GLU A C 1
ATOM 1568 O O . GLU A 1 191 ? -13.599 12.003 -12.172 1.00 47.28 191 GLU A O 1
ATOM 1573 N N . GLN A 1 192 ? -12.667 12.367 -14.171 1.00 39.12 192 GLN A N 1
ATOM 1574 C CA . GLN A 1 192 ? -13.635 13.373 -14.598 1.00 39.12 192 GLN A CA 1
ATOM 1575 C C . GLN A 1 192 ? -14.985 12.708 -14.891 1.00 39.12 192 GLN A C 1
ATOM 1577 O O . GLN A 1 192 ? -15.244 12.275 -16.012 1.00 39.12 192 GLN A O 1
ATOM 1582 N N . GLY A 1 193 ? -15.865 12.696 -13.893 1.00 45.12 193 GLY A N 1
ATOM 1583 C CA . GLY A 1 193 ? -17.301 12.539 -14.099 1.00 45.12 193 GLY A CA 1
ATOM 1584 C C . GLY A 1 193 ? -17.987 11.683 -13.050 1.00 45.12 193 GLY A C 1
ATOM 1585 O O . GLY A 1 193 ? -18.278 10.533 -13.331 1.00 45.12 193 GLY A O 1
ATOM 1586 N N . PHE A 1 194 ? -18.346 12.252 -11.894 1.00 50.25 194 PHE A N 1
ATOM 1587 C CA . PHE A 1 194 ? -19.247 11.569 -10.961 1.00 50.25 194 PHE A CA 1
ATOM 1588 C C . PHE A 1 194 ? -20.269 12.488 -10.279 1.00 50.25 194 PHE A C 1
ATOM 1590 O O . PHE A 1 194 ? -20.047 13.688 -10.100 1.00 50.25 194 PHE A O 1
ATOM 1597 N N . LYS A 1 195 ? -21.427 11.873 -9.986 1.00 42.72 195 LYS A N 1
ATOM 1598 C CA . LYS A 1 195 ? -22.635 12.408 -9.332 1.00 42.72 195 LYS A CA 1
ATOM 1599 C C . LYS A 1 195 ? -22.467 12.476 -7.799 1.00 42.72 195 LYS A C 1
ATOM 1601 O O . LYS A 1 195 ? -21.446 12.056 -7.268 1.00 42.72 195 LYS A O 1
ATOM 1606 N N . SER A 1 196 ? -23.458 13.082 -7.137 1.00 43.81 196 SER A N 1
ATOM 1607 C CA . SER A 1 196 ? -23.543 13.433 -5.706 1.00 43.81 196 SER A CA 1
ATOM 1608 C C . SER A 1 196 ? -22.907 12.412 -4.729 1.00 43.81 196 SER A C 1
ATOM 1610 O O . SER A 1 196 ? -23.039 11.210 -4.951 1.00 43.81 196 SER A O 1
ATOM 1612 N N . PRO A 1 197 ? -22.276 12.856 -3.616 1.00 45.28 197 PRO A N 1
ATOM 1613 C CA . PRO A 1 197 ? -21.750 11.990 -2.544 1.00 45.28 197 PRO A CA 1
ATOM 1614 C C . PRO A 1 197 ? -22.759 10.997 -1.936 1.00 45.28 197 PRO A C 1
ATOM 1616 O O . PRO A 1 197 ? -22.359 10.065 -1.248 1.00 45.28 197 PRO A O 1
ATOM 1619 N N . GLU A 1 198 ? -24.052 11.191 -2.183 1.00 42.84 198 GLU A N 1
ATOM 1620 C CA . GLU A 1 198 ? -25.160 10.402 -1.630 1.00 42.84 198 GLU A CA 1
ATOM 1621 C C . GLU A 1 198 ? -25.289 8.990 -2.239 1.00 42.84 198 GLU A C 1
ATOM 1623 O O . GLU A 1 198 ? -25.973 8.148 -1.665 1.00 42.84 198 GLU A O 1
ATOM 1628 N N . ASP A 1 199 ? -24.610 8.699 -3.355 1.00 40.47 199 ASP A N 1
ATOM 1629 C CA . ASP A 1 199 ? -24.695 7.406 -4.062 1.00 40.47 199 ASP A CA 1
ATOM 1630 C C . ASP A 1 199 ? -23.610 6.388 -3.637 1.00 40.47 199 ASP A C 1
ATOM 1632 O O . ASP A 1 199 ? -23.382 5.383 -4.315 1.00 40.47 199 ASP A O 1
ATOM 1636 N N . CYS A 1 200 ? -22.906 6.624 -2.527 1.00 44.16 200 CYS A N 1
ATOM 1637 C CA . CYS A 1 200 ? -21.832 5.737 -2.088 1.00 44.16 200 CYS A CA 1
ATOM 1638 C C . CYS A 1 200 ? -22.346 4.593 -1.202 1.00 44.16 200 CYS A C 1
ATOM 1640 O O . CYS A 1 200 ? -22.850 4.825 -0.106 1.00 44.16 200 CYS A O 1
ATOM 1642 N N . SER A 1 201 ? -22.153 3.345 -1.634 1.00 43.91 201 SER A N 1
ATOM 1643 C CA . SER A 1 201 ? -22.386 2.158 -0.803 1.00 43.91 201 SER A CA 1
ATOM 1644 C C . SER A 1 201 ? -21.067 1.629 -0.233 1.00 43.91 201 SER A C 1
ATOM 1646 O O . SER A 1 201 ? -20.221 1.154 -0.992 1.00 43.91 201 SER A O 1
ATOM 1648 N N . PHE A 1 202 ? -20.916 1.664 1.091 1.00 52.06 202 PHE A N 1
ATOM 1649 C CA . PHE A 1 202 ? -19.738 1.161 1.804 1.00 52.06 202 PHE A CA 1
ATOM 1650 C C . PHE A 1 202 ? -20.117 -0.054 2.648 1.00 52.06 202 PHE A C 1
ATOM 1652 O O . PHE A 1 202 ? -21.153 -0.058 3.309 1.00 52.06 202 PHE A O 1
ATOM 1659 N N . SER A 1 203 ? -19.297 -1.100 2.630 1.00 45.84 203 SER A N 1
ATOM 1660 C CA . SER A 1 203 ? -19.601 -2.358 3.308 1.00 45.84 203 SER A CA 1
ATOM 1661 C C . SER A 1 203 ? -18.318 -2.910 3.908 1.00 45.84 203 SER A C 1
ATOM 1663 O O . SER A 1 203 ? -17.358 -3.166 3.191 1.00 45.84 203 SER A O 1
ATOM 1665 N N . MET A 1 204 ? -18.289 -3.107 5.231 1.00 48.28 204 MET A N 1
ATOM 1666 C CA . MET A 1 204 ? -17.224 -3.880 5.867 1.00 48.28 204 MET A CA 1
ATOM 1667 C C . MET A 1 204 ? -17.331 -5.345 5.421 1.00 48.28 204 MET A C 1
ATOM 1669 O O . MET A 1 204 ? -17.910 -6.175 6.117 1.00 48.28 204 MET A O 1
ATOM 1673 N N . SER A 1 205 ? -16.755 -5.630 4.247 1.00 42.19 205 SER A N 1
ATOM 1674 C CA . SER A 1 205 ? -16.787 -6.895 3.496 1.00 42.19 205 SER A CA 1
ATOM 1675 C C . SER A 1 205 ? -18.189 -7.372 3.096 1.00 42.19 205 SER A C 1
ATOM 1677 O O . SER A 1 205 ? -19.179 -6.978 3.703 1.00 42.19 205 SER A O 1
ATOM 1679 N N . ASP A 1 206 ? -18.253 -8.285 2.122 1.00 43.44 206 ASP A N 1
ATOM 1680 C CA . ASP A 1 206 ? -19.440 -9.005 1.608 1.00 43.44 206 ASP A CA 1
ATOM 1681 C C . ASP A 1 206 ? -20.312 -9.724 2.676 1.00 43.44 206 ASP A C 1
ATOM 1683 O O . ASP A 1 206 ? -21.183 -10.533 2.362 1.00 43.44 206 ASP A O 1
ATOM 1687 N N . LEU A 1 207 ? -20.070 -9.472 3.961 1.00 44.03 207 LEU A N 1
ATOM 1688 C CA . LEU A 1 207 ? -20.894 -9.855 5.087 1.00 44.03 207 LEU A CA 1
ATOM 1689 C C . LEU A 1 207 ? -22.122 -8.936 5.121 1.00 44.03 207 LEU A C 1
ATOM 1691 O O . LEU A 1 207 ? -22.035 -7.782 5.535 1.00 44.03 207 LEU A O 1
ATOM 1695 N N . GLU A 1 208 ? -23.289 -9.473 4.767 1.00 47.38 208 GLU A N 1
ATOM 1696 C CA . GLU A 1 208 ? -24.636 -8.866 4.874 1.00 47.38 208 GLU A CA 1
ATOM 1697 C C . GLU A 1 208 ? -25.028 -8.408 6.309 1.00 47.38 208 GLU A C 1
ATOM 1699 O O . GLU A 1 208 ? -26.197 -8.184 6.622 1.00 47.38 208 GLU A O 1
ATOM 1704 N N . PHE A 1 209 ? -24.065 -8.318 7.224 1.00 50.16 209 PHE A N 1
ATOM 1705 C CA . PHE A 1 209 ? -24.241 -8.390 8.668 1.00 50.16 209 PHE A CA 1
ATOM 1706 C C . PHE A 1 209 ? -23.709 -7.161 9.417 1.00 50.16 209 PHE A C 1
ATOM 1708 O O . PHE A 1 209 ? -23.888 -7.077 10.632 1.00 50.16 209 PHE A O 1
ATOM 1715 N N . PHE A 1 210 ? -23.056 -6.226 8.721 1.00 53.94 210 PHE A N 1
ATOM 1716 C CA . PHE A 1 210 ? -22.572 -4.967 9.288 1.00 53.94 210 PHE A CA 1
ATOM 1717 C C . PHE A 1 210 ? -23.347 -3.789 8.680 1.00 53.94 210 PHE A C 1
ATOM 1719 O O . PHE A 1 210 ? -23.541 -3.783 7.461 1.00 53.94 210 PHE A O 1
ATOM 1726 N N . PRO A 1 211 ? -23.802 -2.793 9.467 1.00 54.59 211 PRO A N 1
ATOM 1727 C CA . PRO A 1 211 ? -24.457 -1.626 8.890 1.00 54.59 211 PRO A CA 1
ATOM 1728 C C . PRO A 1 211 ? -23.520 -0.912 7.915 1.00 54.59 211 PRO A C 1
ATOM 1730 O O . PRO A 1 211 ? -22.306 -0.858 8.131 1.00 54.59 211 PRO A O 1
ATOM 1733 N N . GLN A 1 212 ? -24.094 -0.362 6.843 1.00 61.12 212 GLN A N 1
ATOM 1734 C CA . GLN A 1 212 ? -23.356 0.528 5.953 1.00 61.12 212 GLN A CA 1
ATOM 1735 C C . GLN A 1 212 ? -22.833 1.703 6.783 1.00 61.12 212 GLN A C 1
ATOM 1737 O O . GLN A 1 212 ? -23.618 2.439 7.382 1.00 61.12 212 GLN A O 1
ATOM 1742 N N . PHE A 1 213 ? -21.510 1.856 6.845 1.00 64.19 213 PHE A N 1
ATOM 1743 C CA . PHE A 1 213 ? -20.899 3.049 7.418 1.00 64.19 213 PHE A CA 1
ATOM 1744 C C . PHE A 1 213 ? -21.046 4.162 6.394 1.00 64.19 213 PHE A C 1
ATOM 1746 O O . PHE A 1 213 ? -20.548 4.031 5.279 1.00 64.19 213 PHE A O 1
ATOM 1753 N N . ASP A 1 214 ? -21.704 5.256 6.757 1.00 68.56 214 ASP A N 1
ATOM 1754 C CA . ASP A 1 214 ? -21.626 6.466 5.948 1.00 68.56 214 ASP A CA 1
ATOM 1755 C C . ASP A 1 214 ? -20.248 7.145 6.112 1.00 68.56 214 ASP A C 1
ATOM 1757 O O . ASP A 1 214 ? -19.370 6.690 6.859 1.00 68.56 214 ASP A O 1
ATOM 1761 N N . GLU A 1 215 ? -20.026 8.224 5.362 1.00 71.75 215 GLU A N 1
ATOM 1762 C CA . GLU A 1 215 ? -18.772 8.985 5.401 1.00 71.75 215 GLU A CA 1
ATOM 1763 C C . GLU A 1 215 ? -18.468 9.520 6.811 1.00 71.75 215 GLU A C 1
ATOM 1765 O O . GLU A 1 215 ? -17.334 9.422 7.285 1.00 71.75 215 GLU A O 1
ATOM 1770 N N . THR A 1 216 ? -19.485 10.036 7.505 1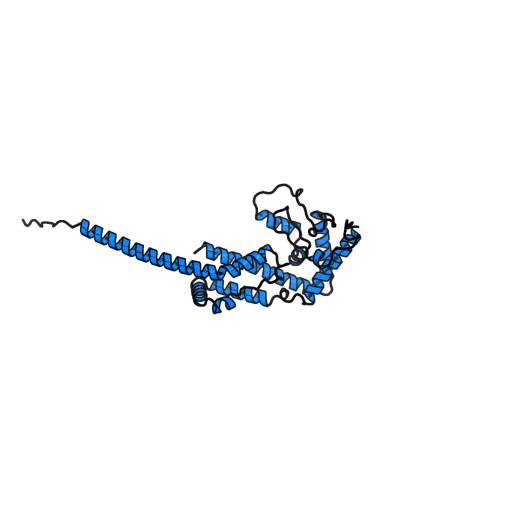.00 78.25 216 THR A N 1
ATOM 1771 C CA . THR A 1 216 ? -19.356 10.603 8.854 1.00 78.25 216 THR A CA 1
ATOM 1772 C C . THR A 1 216 ? -18.918 9.535 9.848 1.00 78.25 216 THR A C 1
ATOM 1774 O O . THR A 1 216 ? -17.924 9.704 10.551 1.00 78.25 216 THR A O 1
ATOM 1777 N N . PHE A 1 217 ? -19.613 8.400 9.858 1.00 77.81 217 PHE A N 1
ATOM 1778 C CA . PHE A 1 217 ? -19.365 7.296 10.773 1.00 77.81 217 PHE A CA 1
ATOM 1779 C C . PHE A 1 217 ? -18.003 6.634 10.508 1.00 77.81 217 PHE A C 1
ATOM 1781 O O . PHE A 1 217 ? -17.301 6.257 11.447 1.00 77.81 217 PHE A O 1
ATOM 1788 N N . SER A 1 218 ? -17.579 6.565 9.240 1.00 78.38 218 SER A N 1
ATOM 1789 C CA . SER A 1 218 ? -16.238 6.092 8.860 1.00 78.38 218 SER A CA 1
ATOM 1790 C C . SER A 1 218 ? -15.131 7.015 9.379 1.00 78.38 218 SER A C 1
ATOM 1792 O O . SER A 1 218 ? -14.133 6.542 9.922 1.00 78.38 218 SER A O 1
ATOM 1794 N N . ASN A 1 219 ? -15.304 8.332 9.248 1.00 82.38 219 ASN A N 1
ATOM 1795 C CA . ASN A 1 219 ? -14.332 9.302 9.751 1.00 82.38 219 ASN A CA 1
ATOM 1796 C C . ASN A 1 219 ? -14.274 9.330 11.283 1.00 82.38 219 ASN A C 1
ATOM 1798 O O . ASN A 1 219 ? -13.183 9.446 11.836 1.00 82.38 219 ASN A O 1
ATOM 1802 N N . GLU A 1 220 ? -15.412 9.185 11.970 1.00 87.19 220 GLU A N 1
ATOM 1803 C CA . GLU A 1 220 ? -15.445 9.048 13.432 1.00 87.19 220 GLU A CA 1
ATOM 1804 C C . GLU A 1 220 ? -14.662 7.815 13.900 1.00 87.19 220 GLU A C 1
ATOM 1806 O O . GLU A 1 220 ? -13.847 7.919 14.818 1.00 87.19 220 GLU A O 1
ATOM 1811 N N . LEU A 1 221 ? -14.852 6.667 13.239 1.00 86.50 221 LEU A N 1
ATOM 1812 C CA . LEU A 1 221 ? -14.103 5.449 13.542 1.00 86.50 221 LEU A CA 1
ATOM 1813 C C . LEU A 1 221 ? -12.594 5.645 13.329 1.00 86.50 221 LEU A C 1
ATOM 1815 O O . LEU A 1 221 ? -11.803 5.292 14.203 1.00 86.50 221 LEU A O 1
ATOM 1819 N N . LEU A 1 222 ? -12.183 6.218 12.193 1.00 87.56 222 LEU A N 1
ATOM 1820 C CA . LEU A 1 222 ? -10.767 6.479 11.913 1.00 87.56 222 LEU A CA 1
ATOM 1821 C C . LEU A 1 222 ? -10.154 7.445 12.932 1.00 87.56 222 LEU A C 1
ATOM 1823 O O . LEU A 1 222 ? -9.054 7.195 13.416 1.00 87.56 222 LEU A O 1
ATOM 1827 N N . ALA A 1 223 ? -10.870 8.506 13.310 1.00 89.19 223 ALA A N 1
ATOM 1828 C CA . ALA A 1 223 ? -10.412 9.444 14.332 1.00 89.19 223 ALA A CA 1
ATOM 1829 C C . ALA A 1 223 ? -10.238 8.765 15.700 1.00 89.19 223 ALA A C 1
ATOM 1831 O O . ALA A 1 223 ? -9.242 9.009 16.380 1.00 89.19 223 ALA A O 1
ATOM 1832 N N . CYS A 1 224 ? -11.164 7.876 16.074 1.00 92.50 224 CYS A N 1
ATOM 1833 C CA . CYS A 1 224 ? -11.064 7.071 17.290 1.00 92.50 224 CYS A CA 1
ATOM 1834 C C . CYS A 1 224 ? -9.834 6.149 17.261 1.00 92.50 224 CYS A C 1
ATOM 1836 O O . CYS A 1 224 ? -9.061 6.128 18.219 1.00 92.50 224 CYS A O 1
ATOM 1838 N N . ILE A 1 225 ? -9.595 5.456 16.141 1.00 92.12 225 ILE A N 1
ATOM 1839 C CA . ILE A 1 225 ? -8.402 4.616 15.962 1.00 92.12 225 ILE A CA 1
ATOM 1840 C C . ILE A 1 225 ? -7.124 5.455 16.099 1.00 92.12 225 ILE A C 1
ATOM 1842 O O . ILE A 1 225 ? -6.213 5.063 16.825 1.00 92.12 225 ILE A O 1
ATOM 1846 N N . GLU A 1 226 ? -7.041 6.616 15.445 1.00 92.62 226 GLU A N 1
ATOM 1847 C CA . GLU A 1 226 ? -5.868 7.493 15.560 1.00 92.62 226 GLU A CA 1
ATOM 1848 C C . GLU A 1 226 ? -5.641 7.975 16.995 1.00 92.62 226 GLU A C 1
ATOM 1850 O O . GLU A 1 226 ? -4.505 8.001 17.472 1.00 92.62 226 GLU A O 1
ATOM 1855 N N . GLU A 1 227 ? -6.703 8.353 17.706 1.00 93.75 227 GLU A N 1
ATOM 1856 C CA . GLU A 1 227 ? -6.605 8.774 19.100 1.00 93.75 227 GLU A CA 1
ATOM 1857 C C . GLU A 1 227 ? -6.064 7.646 19.994 1.00 93.75 227 GLU A C 1
ATOM 1859 O O . GLU A 1 227 ? -5.170 7.881 20.815 1.00 93.75 227 GLU A O 1
ATOM 1864 N N . ASP A 1 228 ? -6.547 6.421 19.800 1.00 93.12 228 ASP A N 1
ATOM 1865 C CA . ASP A 1 228 ? -6.092 5.246 20.541 1.00 93.12 228 ASP A CA 1
ATOM 1866 C C . ASP A 1 228 ? -4.637 4.886 20.226 1.00 93.12 228 ASP A C 1
ATOM 1868 O O . ASP A 1 228 ? -3.849 4.623 21.141 1.00 93.12 228 ASP A O 1
ATOM 1872 N N . LEU A 1 229 ? -4.241 4.930 18.950 1.00 92.56 229 LEU A N 1
ATOM 1873 C CA . LEU A 1 229 ? -2.855 4.696 18.537 1.00 92.56 229 LEU A CA 1
ATOM 1874 C C . LEU A 1 229 ? -1.907 5.746 19.124 1.00 92.56 229 LEU A C 1
ATOM 1876 O O . LEU A 1 229 ? -0.808 5.405 19.565 1.00 92.56 229 LEU A O 1
ATOM 1880 N N . ASN A 1 230 ? -2.342 7.004 19.201 1.00 92.12 230 ASN A N 1
ATOM 1881 C CA . ASN A 1 230 ? -1.546 8.088 19.775 1.00 92.12 230 ASN A CA 1
ATOM 1882 C C . ASN A 1 230 ? -1.362 7.969 21.296 1.00 92.12 230 ASN A C 1
ATOM 1884 O O . ASN A 1 230 ? -0.374 8.477 21.830 1.00 92.12 230 ASN A O 1
ATOM 1888 N N . LYS A 1 231 ? -2.276 7.282 21.991 1.00 93.25 231 LYS A N 1
ATOM 1889 C CA . LYS A 1 231 ? -2.186 6.983 23.431 1.00 93.25 231 LYS A CA 1
ATOM 1890 C C . LYS A 1 231 ? -1.449 5.674 23.736 1.00 93.25 231 LYS A C 1
ATOM 1892 O O . LYS A 1 231 ? -1.198 5.382 24.906 1.00 93.25 231 LYS A O 1
ATOM 1897 N N . HIS A 1 232 ? -1.122 4.879 22.720 1.00 93.50 232 HIS A N 1
ATOM 1898 C CA . HIS A 1 232 ? -0.454 3.594 22.887 1.00 93.50 232 HIS A CA 1
ATOM 1899 C C . HIS A 1 232 ? 0.997 3.772 23.370 1.00 93.50 232 HIS A C 1
ATOM 1901 O O . HIS A 1 232 ? 1.694 4.703 22.970 1.00 93.50 232 HIS A O 1
ATOM 1907 N N . ASP A 1 233 ? 1.491 2.847 24.197 1.00 91.56 233 ASP A N 1
ATOM 1908 C CA . ASP A 1 233 ? 2.852 2.894 24.762 1.00 91.56 233 ASP A CA 1
ATOM 1909 C C . ASP A 1 233 ? 3.962 2.905 23.688 1.00 91.56 233 ASP A C 1
ATOM 1911 O O . ASP A 1 233 ? 4.973 3.582 23.845 1.00 91.56 233 ASP A O 1
ATOM 1915 N N . LYS A 1 234 ? 3.735 2.208 22.571 1.00 90.81 234 LYS A N 1
ATOM 1916 C CA . LYS A 1 234 ? 4.582 2.148 21.368 1.00 90.81 234 LYS A CA 1
ATOM 1917 C C . LYS A 1 234 ? 4.203 3.146 20.266 1.00 90.81 234 LYS A C 1
ATOM 1919 O O . LYS A 1 234 ? 4.454 2.886 19.088 1.00 90.81 234 LYS A O 1
ATOM 1924 N N . CYS A 1 235 ? 3.543 4.256 20.605 1.00 91.56 235 CYS A N 1
ATOM 1925 C CA . CYS A 1 235 ? 3.090 5.245 19.620 1.00 91.56 235 CYS A CA 1
ATOM 1926 C C . CYS A 1 235 ? 4.226 5.686 18.675 1.00 91.56 235 CYS A C 1
ATOM 1928 O O . CYS A 1 235 ? 4.050 5.683 17.460 1.00 91.56 235 CYS A O 1
ATOM 1930 N N . ILE A 1 236 ? 5.424 5.971 19.197 1.00 91.19 236 ILE A N 1
ATOM 1931 C CA . ILE A 1 236 ? 6.566 6.429 18.386 1.00 91.19 236 ILE A CA 1
ATOM 1932 C C . ILE A 1 236 ? 6.975 5.375 17.348 1.00 91.19 236 ILE A C 1
ATOM 1934 O O . ILE A 1 236 ? 7.179 5.692 16.176 1.00 91.19 236 ILE A O 1
ATOM 1938 N N . GLU A 1 237 ? 7.086 4.112 17.752 1.00 90.69 237 GLU A N 1
ATOM 1939 C CA . GLU A 1 237 ? 7.438 3.007 16.865 1.00 90.69 237 GLU A CA 1
ATOM 1940 C C . GLU A 1 237 ? 6.360 2.762 15.808 1.00 90.69 237 GLU A C 1
ATOM 1942 O O . GLU A 1 237 ? 6.696 2.517 14.648 1.00 90.69 237 GLU A O 1
ATOM 1947 N N . ILE A 1 238 ? 5.084 2.876 16.187 1.00 89.19 238 ILE A N 1
ATOM 1948 C CA . ILE A 1 238 ? 3.948 2.782 15.265 1.00 89.19 238 ILE A CA 1
ATOM 1949 C C . ILE A 1 238 ? 4.017 3.906 14.224 1.00 89.19 238 ILE A C 1
ATOM 1951 O O . ILE A 1 238 ? 3.934 3.626 13.028 1.00 89.19 238 ILE A O 1
ATOM 1955 N N . GLN A 1 239 ? 4.235 5.158 14.639 1.00 90.00 239 GLN A N 1
ATOM 1956 C CA . GLN A 1 239 ? 4.329 6.287 13.708 1.00 90.00 239 GLN A CA 1
ATOM 1957 C C . GLN A 1 239 ? 5.542 6.165 12.777 1.00 90.00 239 GLN A C 1
ATOM 1959 O O . GLN A 1 239 ? 5.415 6.368 11.572 1.00 90.00 239 GLN A O 1
ATOM 1964 N N . ASN A 1 240 ? 6.704 5.748 13.287 1.00 88.56 240 ASN A N 1
ATOM 1965 C CA . ASN A 1 240 ? 7.882 5.492 12.451 1.00 88.56 240 ASN A CA 1
ATOM 1966 C C . ASN A 1 240 ? 7.628 4.386 11.421 1.00 88.56 240 ASN A C 1
ATOM 1968 O O . ASN A 1 240 ? 8.060 4.475 10.271 1.00 88.56 240 ASN A O 1
ATOM 1972 N N . TYR A 1 241 ? 6.923 3.334 11.830 1.00 86.06 241 TYR A N 1
ATOM 1973 C CA . TYR A 1 241 ? 6.548 2.245 10.945 1.00 86.06 241 TYR A CA 1
ATOM 1974 C C . TYR A 1 241 ? 5.567 2.709 9.851 1.00 86.06 241 TYR A C 1
ATOM 1976 O O . TYR A 1 241 ? 5.775 2.381 8.681 1.00 86.06 241 TYR A O 1
ATOM 1984 N N . ARG A 1 242 ? 4.573 3.541 10.193 1.00 86.19 242 ARG A N 1
ATOM 1985 C CA . ARG A 1 242 ? 3.658 4.177 9.225 1.00 86.19 242 ARG A CA 1
ATOM 1986 C C . ARG A 1 242 ? 4.391 5.105 8.257 1.00 86.19 242 ARG A C 1
ATOM 1988 O O . ARG A 1 242 ? 4.181 5.002 7.056 1.00 86.19 242 ARG A O 1
ATOM 1995 N N . LEU A 1 243 ? 5.310 5.941 8.739 1.00 87.00 243 LEU A N 1
ATOM 1996 C CA . LEU A 1 243 ? 6.107 6.831 7.884 1.00 87.00 243 LEU A CA 1
ATOM 1997 C C . LEU A 1 243 ? 6.937 6.054 6.858 1.00 87.00 243 LEU A C 1
ATOM 1999 O O . LEU A 1 243 ? 6.899 6.367 5.670 1.00 87.00 243 LEU A O 1
ATOM 2003 N N . ARG A 1 244 ? 7.633 4.996 7.293 1.00 84.25 244 ARG A N 1
ATOM 2004 C CA . ARG A 1 244 ? 8.389 4.115 6.387 1.00 84.25 244 ARG A CA 1
ATOM 2005 C C . ARG A 1 244 ? 7.476 3.432 5.364 1.00 84.25 244 ARG A C 1
ATOM 2007 O O . ARG A 1 244 ? 7.873 3.246 4.217 1.00 84.25 244 ARG A O 1
ATOM 2014 N N . TRP A 1 245 ? 6.255 3.072 5.765 1.00 81.88 245 TRP A N 1
ATOM 2015 C CA . TRP A 1 245 ? 5.249 2.525 4.854 1.00 81.88 245 TRP A CA 1
ATOM 2016 C C . TRP A 1 245 ? 4.844 3.545 3.782 1.00 81.88 245 TRP A C 1
ATOM 2018 O O . TRP A 1 245 ? 4.824 3.227 2.595 1.00 81.88 245 TRP A O 1
ATOM 2028 N N . GLN A 1 246 ? 4.560 4.782 4.193 1.00 82.62 246 GLN A N 1
ATOM 2029 C CA . GLN A 1 246 ? 4.139 5.869 3.305 1.00 82.62 246 GLN A CA 1
ATOM 2030 C C . GLN A 1 246 ? 5.246 6.270 2.325 1.00 82.62 246 GLN A C 1
ATOM 2032 O O . GLN A 1 246 ? 4.972 6.488 1.144 1.00 82.62 246 GLN A O 1
ATOM 2037 N N . GLU A 1 247 ? 6.496 6.326 2.792 1.00 84.88 247 GLU A N 1
ATOM 2038 C CA . GLU A 1 247 ? 7.674 6.541 1.947 1.00 84.88 247 GLU A CA 1
ATOM 2039 C C . GLU A 1 247 ? 7.758 5.464 0.866 1.00 84.88 247 GLU A C 1
ATOM 2041 O O . GLU A 1 247 ? 7.812 5.772 -0.321 1.00 84.88 247 GLU A O 1
ATOM 2046 N N . LEU A 1 248 ? 7.652 4.196 1.254 1.00 81.12 248 LEU A N 1
ATOM 2047 C CA . LEU A 1 248 ? 7.737 3.085 0.317 1.00 81.12 248 LEU A CA 1
ATOM 2048 C C . LEU A 1 248 ? 6.585 3.067 -0.701 1.00 81.12 248 LEU A C 1
ATOM 2050 O O . LEU A 1 248 ? 6.801 2.766 -1.876 1.00 81.12 248 LEU A O 1
ATOM 2054 N N . TYR A 1 249 ? 5.370 3.429 -0.280 1.00 79.50 249 TYR A N 1
ATOM 2055 C CA . TYR A 1 249 ? 4.231 3.612 -1.182 1.00 79.50 249 TYR A CA 1
ATOM 2056 C C . TYR A 1 249 ? 4.489 4.733 -2.202 1.00 79.50 249 TYR A C 1
ATOM 2058 O O . TYR A 1 249 ? 4.260 4.558 -3.403 1.00 79.50 249 TYR A O 1
ATOM 2066 N N . LYS A 1 250 ? 5.001 5.878 -1.740 1.00 82.69 250 LYS A N 1
ATOM 2067 C CA . LYS A 1 250 ? 5.343 7.020 -2.593 1.00 82.69 250 LYS A CA 1
ATOM 2068 C C . LYS A 1 250 ? 6.430 6.657 -3.606 1.00 82.69 250 LYS A C 1
ATOM 2070 O O . LYS A 1 250 ? 6.238 6.901 -4.796 1.00 82.69 250 LYS A O 1
ATOM 2075 N N . GLU A 1 251 ? 7.520 6.040 -3.157 1.00 84.88 251 GLU A N 1
ATOM 2076 C CA . GLU A 1 251 ? 8.627 5.624 -4.024 1.00 84.88 251 GLU A CA 1
ATOM 2077 C C . GLU A 1 251 ? 8.176 4.590 -5.066 1.00 84.88 251 GLU A C 1
ATOM 2079 O O . GLU A 1 251 ? 8.543 4.690 -6.237 1.00 84.88 251 GLU A O 1
ATOM 2084 N N . GLY A 1 252 ? 7.295 3.653 -4.698 1.00 84.06 252 GLY A N 1
ATOM 2085 C CA . GLY A 1 252 ? 6.727 2.693 -5.650 1.00 84.06 252 GLY A CA 1
ATOM 2086 C C . GLY A 1 252 ? 5.902 3.358 -6.756 1.00 84.06 252 GLY A C 1
ATOM 2087 O O . GLY A 1 252 ? 6.030 3.002 -7.929 1.00 84.06 252 GLY A O 1
ATOM 2088 N N . ASN A 1 253 ? 5.098 4.368 -6.411 1.00 81.88 253 ASN A N 1
ATOM 2089 C CA . ASN A 1 253 ? 4.334 5.141 -7.395 1.00 81.88 253 ASN A CA 1
ATOM 2090 C C . ASN A 1 253 ? 5.235 5.999 -8.297 1.00 81.88 253 ASN A C 1
ATOM 2092 O O . ASN A 1 253 ? 4.998 6.070 -9.505 1.00 81.88 253 ASN A O 1
ATOM 2096 N N . LEU A 1 254 ? 6.278 6.622 -7.739 1.00 86.31 254 LEU A N 1
ATOM 2097 C CA . LEU A 1 254 ? 7.270 7.370 -8.518 1.00 86.31 254 LEU A CA 1
ATOM 2098 C C . LEU A 1 254 ? 8.007 6.457 -9.500 1.00 86.31 254 LEU A C 1
ATOM 2100 O O . LEU A 1 254 ? 8.156 6.808 -10.672 1.00 86.31 254 LEU A O 1
ATOM 2104 N N . LEU A 1 255 ? 8.398 5.262 -9.056 1.00 87.75 255 LEU A N 1
ATOM 2105 C CA . LEU A 1 255 ? 9.047 4.277 -9.910 1.00 87.75 255 LEU A CA 1
ATOM 2106 C C . LEU A 1 255 ? 8.117 3.789 -11.028 1.00 87.75 255 LEU A C 1
ATOM 2108 O O . LEU A 1 255 ? 8.538 3.706 -12.183 1.00 87.75 255 LEU A O 1
ATOM 2112 N N . LEU A 1 256 ? 6.845 3.517 -10.721 1.00 85.25 256 LEU A N 1
ATOM 2113 C CA . LEU A 1 256 ? 5.849 3.154 -11.731 1.00 85.25 256 LEU A CA 1
ATOM 2114 C C . LEU A 1 256 ? 5.718 4.249 -12.799 1.00 85.25 256 LEU A C 1
ATOM 2116 O O . LEU A 1 256 ? 5.750 3.948 -13.993 1.00 85.25 256 LEU A O 1
ATOM 2120 N N . ALA A 1 257 ? 5.635 5.514 -12.378 1.00 84.62 257 ALA A N 1
ATOM 2121 C CA . ALA A 1 257 ? 5.572 6.655 -13.285 1.00 84.62 257 ALA A CA 1
ATOM 2122 C C . ALA A 1 257 ? 6.851 6.803 -14.128 1.00 84.62 257 ALA A C 1
ATOM 2124 O O . ALA A 1 257 ? 6.763 7.114 -15.317 1.00 84.62 257 ALA A O 1
ATOM 2125 N N . ALA A 1 258 ? 8.030 6.548 -13.553 1.00 86.25 258 ALA A N 1
ATOM 2126 C CA . ALA A 1 258 ? 9.302 6.574 -14.274 1.00 86.25 258 ALA A CA 1
ATOM 2127 C C . ALA A 1 258 ? 9.375 5.476 -15.349 1.00 86.25 258 ALA A C 1
ATOM 2129 O O . ALA A 1 258 ? 9.761 5.756 -16.487 1.00 86.25 258 ALA A O 1
ATOM 2130 N N . ILE A 1 259 ? 8.936 4.255 -15.023 1.00 86.00 259 ILE A N 1
ATOM 2131 C CA . ILE A 1 259 ? 8.839 3.146 -15.983 1.00 86.00 259 ILE A CA 1
ATOM 2132 C C . ILE A 1 259 ? 7.833 3.485 -17.091 1.00 86.00 259 ILE A C 1
ATOM 2134 O O . ILE A 1 259 ? 8.158 3.354 -18.270 1.00 86.00 259 ILE A O 1
ATOM 2138 N N . ASP A 1 260 ? 6.637 3.966 -16.739 1.00 85.00 260 ASP A N 1
ATOM 2139 C CA . ASP A 1 260 ? 5.611 4.368 -17.710 1.00 85.00 260 ASP A CA 1
ATOM 2140 C C . ASP A 1 260 ? 6.093 5.495 -18.630 1.00 85.00 260 ASP A C 1
ATOM 2142 O O . ASP A 1 260 ? 5.838 5.465 -19.836 1.00 85.00 260 ASP A O 1
ATOM 2146 N N . SER A 1 261 ? 6.793 6.486 -18.077 1.00 85.19 261 SER A N 1
ATOM 2147 C CA . SER A 1 261 ? 7.375 7.592 -18.836 1.00 85.19 261 SER A CA 1
ATOM 2148 C C . SER A 1 261 ? 8.436 7.090 -19.813 1.00 85.19 261 SER A C 1
ATOM 2150 O O . SER A 1 261 ? 8.408 7.449 -20.990 1.00 85.19 261 SER A O 1
ATOM 2152 N N . TRP A 1 262 ? 9.327 6.199 -19.371 1.00 84.06 262 TRP A N 1
ATOM 2153 C CA . TRP A 1 262 ? 10.357 5.630 -20.236 1.00 84.06 262 TRP A CA 1
ATOM 2154 C C . TRP A 1 262 ? 9.753 4.807 -21.382 1.00 84.06 262 TRP A C 1
ATOM 2156 O O . TRP A 1 262 ? 10.113 5.020 -22.537 1.00 84.06 262 TRP A O 1
ATOM 2166 N N . ILE A 1 263 ? 8.764 3.952 -21.094 1.00 80.88 263 ILE A N 1
ATOM 2167 C CA . ILE A 1 263 ? 8.054 3.163 -22.117 1.00 80.88 263 ILE A CA 1
ATOM 2168 C C . ILE A 1 263 ? 7.365 4.074 -23.150 1.00 80.88 263 ILE A C 1
ATOM 2170 O O . ILE A 1 263 ? 7.315 3.734 -24.331 1.00 80.88 263 ILE A O 1
ATOM 2174 N N . LYS A 1 264 ? 6.842 5.235 -22.728 1.00 78.75 264 LYS A N 1
ATOM 2175 C CA . LYS A 1 264 ? 6.154 6.199 -23.608 1.00 78.75 264 LYS A CA 1
ATOM 2176 C C . LYS A 1 264 ? 7.092 7.110 -24.412 1.00 78.75 264 LYS A C 1
ATOM 2178 O O . LYS A 1 264 ? 6.660 7.621 -25.440 1.00 78.75 264 LYS A O 1
ATOM 2183 N N . THR A 1 265 ? 8.310 7.372 -23.933 1.00 71.38 265 THR A N 1
ATOM 2184 C CA . THR A 1 265 ? 9.230 8.379 -24.510 1.00 71.38 265 THR A CA 1
ATOM 2185 C C . THR A 1 265 ? 10.266 7.816 -25.485 1.00 71.38 265 THR A C 1
ATOM 2187 O O . THR A 1 265 ? 10.900 8.597 -26.195 1.00 71.38 265 THR A O 1
ATOM 2190 N N . GLN A 1 266 ? 10.431 6.493 -25.543 1.00 56.97 266 GLN A N 1
ATOM 2191 C CA . GLN A 1 266 ? 11.224 5.793 -26.567 1.00 56.97 266 GLN A CA 1
ATOM 2192 C C . GLN A 1 266 ? 10.388 5.464 -27.809 1.00 56.97 266 GLN A C 1
ATOM 2194 O O . GLN A 1 266 ? 10.986 5.138 -28.858 1.00 56.97 266 GLN A O 1
#

Solvent-accessible surface area (backbone atoms only — not comparable to full-atom values): 15289 Å² total; per-residue (Å²): 138,85,83,81,79,81,73,78,78,60,60,67,60,52,52,49,54,52,50,51,51,50,50,51,49,51,48,53,50,48,51,54,49,51,52,52,49,52,53,47,56,46,33,48,62,65,46,45,59,43,46,54,48,38,50,48,45,64,61,54,59,49,84,65,56,80,72,88,64,74,85,66,44,67,71,63,47,35,76,80,35,51,68,41,45,54,51,40,42,74,74,40,47,66,60,51,49,53,55,50,53,49,49,51,53,58,73,71,38,65,76,85,44,74,81,38,71,63,58,50,48,51,54,52,50,49,52,47,41,54,55,52,50,38,58,76,68,63,61,67,44,67,37,76,92,61,47,80,75,54,71,68,51,59,45,60,12,31,46,30,67,41,101,83,48,81,50,42,33,50,50,45,36,60,49,63,74,47,52,61,66,56,55,51,53,63,52,54,74,75,50,97,79,82,79,70,88,85,72,57,60,32,40,65,37,99,52,90,24,53,68,67,52,50,72,68,57,46,37,52,50,52,52,50,38,52,54,52,47,66,71,38,96,57,27,68,61,50,52,53,52,29,50,56,49,48,50,52,54,51,52,43,52,52,50,41,51,51,52,54,47,52,70,73,74,110

pLDDT: mean 71.13, std 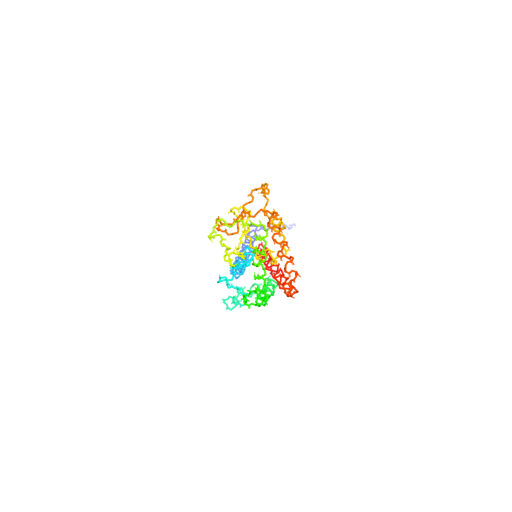16.22, range [33.59, 93.75]

Sequence (266 aa):
MINFDLTTIDWTAIASISAVGIAVFSYFQSKSFEEKSKTREAIEKLLTPIRKELHSFSKSKWDNWQIGNFWSSLENQRLDFPLQYSWLEKANSQLVDCIGDFTWLFKNFDNLKRNTPIHQTLEQSIIKSVKDFGKEKEVQITGNAGNWP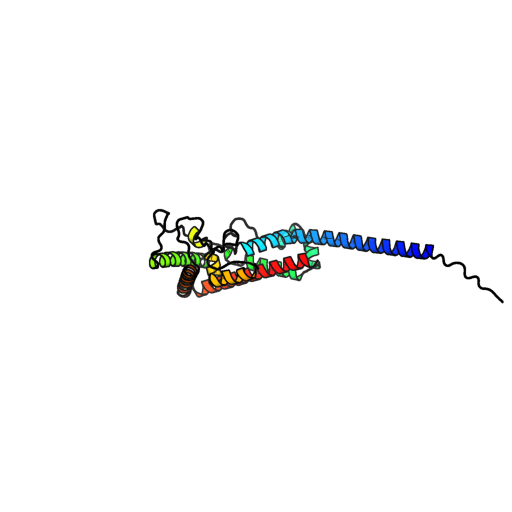SDKDILNAHWSYLFHDPAVTLFSLVMLSASFTDYLTDNKRNEQGFKSPEDCSFSMSDLEFFPQFDETFSNELLACIEEDLNKHDKCIEIQNYRLRWQELYKEGNLLLAAIDSWIKTQ

Organism: NCBI:txid1974584

Radius of gyration: 29.29 Å; Cα contacts (8 Å, |Δi|>4): 221; chains: 1; bounding box: 63×47×107 Å

Secondary structure (DSSP, 8-state):
----------HHHHHHHHHHHHHHHHHHHHHHHHHHHHHHHHHHHHHHHHHHHHHHHHHTTTTTTTSS-----HHHHHHH-HHHHHHHHHH-HHHHHHHHHHHHHHHHSGGG-TT-HHHHHHHHHHHHHHHHHHHHTT----SGGGPPPPHHHHHT-EE-SSTTS--EEHHHHHHHT--HHHHHHHHHTTSS----GGG---BSSS-TTSPPP-HHHHHHHHHHHHHHHHHSTTHHHHHHHHHHHHHHHHHHHHHHHHHHHHHHH-